Protein 5FTG (pdb70)

Organism: Homo sapiens (NCBI:txid9606)

Radius of gyration: 21.97 Å; Cα contacts (8 Å, |Δi|>4): 538; chains: 1; bounding box: 40×54×63 Å

Foldseek 3Di:
DADDDPVVLVVVLVQQLPQWDFQSVVDDSVQKDKHWPADDLAFTKMKIAGHPPDDGGPPTDRIKMKTFGVVLVVQLVQVQCVCQVVVQAWHWRADDDGTGITHDFAFDFDFLVVCLDLLNLLQLLLSQLVQQPDDDPADQDACPLLVLLVVLVVVLVPDDDDDDVLVVLSVVVCVVVLVVVSVVLVVVLVVQDFDWTWAQLAPARRQKTQGPPCVPPRHDRIHGHDSSPIDGHGPLLRLLLHLLNSFKGQCPDDPLSMGGDLVRRDDLVSVLSSVVSNVCSNVVCLVVDDPVVVVVVSVSSVLSNLSSNLSSLSSQLSVLSVCVRVPPDRHNSSVSSVSSVVSSVVSCVVSVD

CATH classification: 3.30.200.20 (+1 more: 3.90.1200.10)

InterPro domains:
  IPR011009 Protein kinase-like domain superfamily [SSF56112] (82-455)

Sequence (353 aa):
DEQPEPRTRRRAYLWCKEFLPGAWRGLREDEFHISVIRGGLSNMLFQCSSLPDTTATLGDEPRKVLLRLYGEAMVLESVMFAILAERSLGPKLYGIFPQGRLEQFIPSRRLDTEELSLPDISAEIAEKMATFHGMKMPFNKEPKWLFGTMEKYLKEVLRIKFTEESRIKKLHKLLSYNLPLELENLRSLLESSTPSPVVFCHNDCCQEGNILLLEGRENSEKQKLMLIDFEYSSSYNYRGFDIGNHFCEWMYDYSYEKYPFFRANIRKYPTKKQQLHFISSSYLPAFQNDFENLSTEEKSIIKEEMLLEVNRFALASHFLWGLWSSIVQAKISSIEFGYMDYAQARFDAYFHQKRKLGV

Structure (mmCIF, N/CA/C/O backbone):
data_5FTG
#
_entry.id   5FTG
#
_cell.length_a   60.650
_cell.length_b   60.650
_cell.length_c   220.404
_cell.angle_alpha   90.00
_cell.angle_beta   90.00
_cell.angle_gamma   90.00
#
_symmetry.space_group_name_H-M   'P 43 21 2'
#
loop_
_entity.id
_entity.type
_entity.pdbx_description
1 polymer 'CHOLINE KINASE ALPHA'
2 non-polymer 1-[[4-[2-[4-[[4-(dimethylamino)pyridin-1-yl]methyl]phenoxy]ethoxy]phenyl]methyl]-N,N-dimethyl-pyridin-4-amine
3 non-polymer 1,2-ETHANEDIOL
4 water water
#
loop_
_atom_site.group_PDB
_atom_site.id
_atom_site.type_symbol
_atom_site.label_atom_id
_atom_site.label_alt_id
_atom_site.label_comp_id
_atom_site.label_asym_id
_atom_site.label_entity_id
_atom_site.label_seq_id
_atom_site.pdbx_PDB_ins_code
_atom_site.Cartn_x
_atom_site.Cartn_y
_atom_site.Cartn_z
_atom_site.occupancy
_atom_site.B_iso_or_equiv
_atom_site.auth_seq_id
_atom_site.auth_comp_id
_atom_site.auth_asym_id
_atom_site.auth_atom_id
_atom_site.pdbx_PDB_model_num
ATOM 1 N N . ASP A 1 1 ? -11.875 10.060 -19.890 1.00 48.89 80 ASP A N 1
ATOM 2 C CA . ASP A 1 1 ? -13.046 10.786 -19.311 1.00 47.74 80 ASP A CA 1
ATOM 3 C C . ASP A 1 1 ? -14.317 9.936 -19.407 1.00 39.81 80 ASP A C 1
ATOM 4 O O . ASP A 1 1 ? -14.850 9.781 -20.511 1.00 43.34 80 ASP A O 1
ATOM 9 N N . GLU A 1 2 ? -14.811 9.428 -18.278 1.00 29.21 81 GLU A N 1
ATOM 10 C CA . GLU A 1 2 ? -16.012 8.602 -18.259 1.00 26.20 81 GLU A CA 1
ATOM 11 C C . GLU A 1 2 ? -17.207 9.474 -18.684 1.00 24.47 81 GLU A C 1
ATOM 12 O O . GLU A 1 2 ? -17.387 10.561 -18.143 1.00 22.25 81 GLU A O 1
ATOM 18 N N . GLN A 1 3 ? -17.968 9.010 -19.660 1.00 23.43 82 GLN A N 1
ATOM 19 C CA . GLN A 1 3 ? -19.126 9.748 -20.189 1.00 23.07 82 GLN A 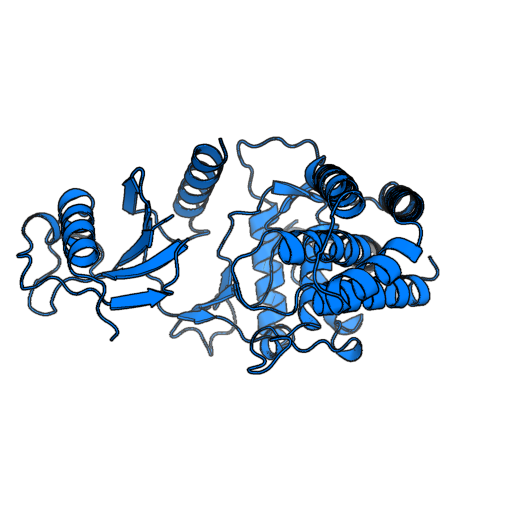CA 1
ATOM 20 C C . GLN A 1 3 ? -20.344 9.340 -19.383 1.00 22.48 82 GLN A C 1
ATOM 21 O O . GLN A 1 3 ? -20.469 8.181 -18.975 1.00 23.32 82 GLN A O 1
ATOM 27 N N . PRO A 1 4 ? -21.248 10.283 -19.093 1.00 20.44 83 PRO A N 1
ATOM 28 C CA . PRO A 1 4 ? -22.459 9.994 -18.393 1.00 19.64 83 PRO A CA 1
ATOM 29 C C . PRO A 1 4 ? -23.434 9.236 -19.330 1.00 17.89 83 PRO A C 1
ATOM 30 O O . PRO A 1 4 ? -23.220 9.142 -20.545 1.00 19.20 83 PRO A O 1
ATOM 34 N N . GLU A 1 5 ? -24.505 8.757 -18.745 1.00 18.19 84 GLU A N 1
ATOM 35 C CA . GLU A 1 5 ? -25.586 8.170 -19.530 1.00 18.14 84 GLU A CA 1
ATOM 36 C C . GLU A 1 5 ? -26.186 9.224 -20.452 1.00 17.22 84 GLU A C 1
ATOM 37 O O . GLU A 1 5 ? -26.197 10.403 -20.076 1.00 15.78 84 GLU A O 1
ATOM 43 N N . PRO A 1 6 ? -26.698 8.879 -21.595 1.00 16.82 85 PRO A N 1
ATOM 44 C CA . PRO A 1 6 ? -27.333 9.829 -22.482 1.00 17.14 85 PRO A CA 1
ATOM 45 C C . PRO A 1 6 ? -28.361 10.713 -21.863 1.00 15.71 85 PRO A C 1
ATOM 46 O O . PRO A 1 6 ? -28.334 11.948 -22.113 1.00 16.08 85 PRO A O 1
ATOM 50 N N . ARG A 1 7 ? -29.234 10.226 -20.993 1.00 16.43 86 ARG A N 1
ATOM 51 C CA . ARG A 1 7 ? -30.219 11.064 -20.328 1.00 18.32 86 ARG A CA 1
ATOM 52 C C . ARG A 1 7 ? -29.567 12.129 -19.499 1.00 17.02 86 ARG A C 1
ATOM 53 O O . ARG A 1 7 ? -30.049 13.263 -19.451 1.00 17.80 86 ARG A O 1
ATOM 61 N N . THR A 1 8 ? -28.497 11.766 -18.805 1.00 15.88 87 THR A N 1
ATOM 62 C CA . THR A 1 8 ? -27.796 12.677 -17.959 1.00 15.99 87 THR A CA 1
ATOM 63 C C . THR A 1 8 ? -27.054 13.737 -18.775 1.00 14.46 87 THR A C 1
ATOM 64 O O . THR A 1 8 ? -27.101 14.944 -18.445 1.00 14.81 87 THR A O 1
ATOM 68 N N . ARG A 1 9 ? -26.412 13.331 -19.877 1.00 13.69 88 ARG A N 1
ATOM 69 C CA . ARG A 1 9 ? -25.800 14.297 -20.781 1.00 12.54 88 ARG A CA 1
ATOM 70 C C . ARG A 1 9 ? -26.837 15.328 -21.233 1.00 13.36 88 ARG A C 1
ATOM 71 O O . ARG A 1 9 ? -26.572 16.530 -21.221 1.00 13.42 88 ARG A O 1
ATOM 79 N N . ARG A 1 10 ? -27.994 14.887 -21.642 1.00 13.63 89 ARG A N 1
ATOM 80 C CA . ARG A 1 10 ? -28.991 15.786 -22.144 1.00 13.98 89 ARG A CA 1
ATOM 81 C C . ARG A 1 10 ? -29.512 16.756 -21.058 1.00 13.31 89 ARG A C 1
ATOM 82 O O . ARG A 1 10 ? -29.617 17.976 -21.326 1.00 13.23 89 ARG A O 1
ATOM 90 N N . ARG A 1 11 ? -29.793 16.241 -19.884 1.00 13.63 90 ARG A N 1
ATOM 91 C CA . ARG A 1 11 ? -30.222 17.134 -18.835 1.00 15.12 90 ARG A CA 1
ATOM 92 C C . ARG A 1 11 ? -29.157 18.121 -18.438 1.00 14.13 90 ARG A C 1
ATOM 93 O O . ARG A 1 11 ? -29.435 19.307 -18.186 1.00 14.57 90 ARG A O 1
ATOM 101 N N . ALA A 1 12 ? -27.898 17.666 -18.347 1.00 12.99 91 ALA A N 1
ATOM 102 C CA . ALA A 1 12 ? -26.808 18.551 -18.008 1.00 12.31 91 ALA A CA 1
ATOM 103 C C . ALA A 1 12 ? -26.641 19.650 -19.015 1.00 12.55 91 ALA A C 1
ATOM 104 O O . ALA A 1 12 ? -26.382 20.830 -18.688 1.00 12.92 91 ALA A O 1
ATOM 106 N N . TYR A 1 13 ? -26.726 19.323 -20.289 1.00 12.25 92 TYR A N 1
ATOM 107 C CA . TYR A 1 13 ? -26.661 20.302 -21.358 1.00 12.17 92 TYR A CA 1
ATOM 108 C C . TYR A 1 13 ? -27.716 21.368 -21.136 1.00 12.77 92 TYR A C 1
ATOM 109 O O . TYR A 1 13 ? -27.399 22.558 -21.205 1.00 12.85 92 TYR A O 1
ATOM 118 N N . LEU A 1 14 ? -28.946 20.920 -20.882 1.00 14.10 93 LEU A N 1
ATOM 119 C CA . LEU A 1 14 ? -30.068 21.883 -20.705 1.00 14.37 93 LEU A CA 1
ATOM 120 C C . LEU A 1 14 ? -29.870 22.772 -19.485 1.00 13.85 93 LEU A C 1
ATOM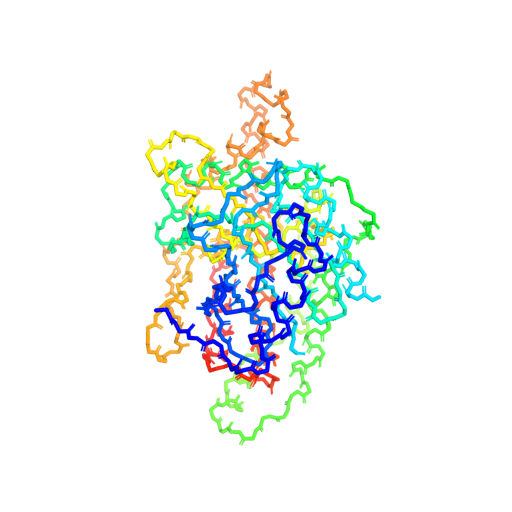 121 O O . LEU A 1 14 ? -30.070 23.981 -19.559 1.00 13.88 93 LEU A O 1
ATOM 126 N N . TRP A 1 15 ? -29.380 22.218 -18.400 1.00 12.77 94 TRP A N 1
ATOM 127 C CA . TRP A 1 15 ? -29.153 23.005 -17.197 1.00 13.11 94 TRP A CA 1
ATOM 128 C C . TRP A 1 15 ? -28.071 24.012 -17.434 1.00 14.27 94 TRP A C 1
ATOM 129 O O . TRP A 1 15 ? -28.190 25.182 -17.067 1.00 13.71 94 TRP A O 1
ATOM 140 N N . CYS A 1 16 ? -26.992 23.611 -18.092 1.00 11.97 95 CYS A N 1
ATOM 141 C CA . CYS A 1 16 ? -25.947 24.561 -18.423 1.00 11.73 95 CYS A CA 1
ATOM 142 C C . CYS A 1 16 ? -26.376 25.660 -19.337 1.00 13.16 95 CYS A C 1
ATOM 143 O O . CYS A 1 16 ? -26.074 26.841 -19.172 1.00 12.93 95 CYS A O 1
ATOM 146 N N . LYS A 1 17 ? -27.102 25.289 -20.391 1.00 13.25 96 LYS A N 1
ATOM 147 C CA . LYS A 1 17 ? -27.537 26.219 -21.429 1.00 14.00 96 LYS A CA 1
ATOM 148 C C . LYS A 1 17 ? -28.505 27.252 -20.831 1.00 13.67 96 LYS A C 1
ATOM 149 O O . LYS A 1 17 ? -28.419 28.401 -21.245 1.00 17.04 96 LYS A O 1
ATOM 155 N N . GLU A 1 18 ? -29.283 26.863 -19.884 1.00 13.64 97 GLU A N 1
ATOM 156 C CA . GLU A 1 18 ? -30.328 27.770 -19.355 1.00 16.33 97 GLU A CA 1
ATOM 157 C C . GLU A 1 18 ? -29.854 28.514 -18.155 1.00 14.58 97 GLU A C 1
ATOM 158 O O . GLU A 1 18 ? -30.266 29.638 -17.980 1.00 14.81 97 GLU A O 1
ATOM 164 N N . PHE A 1 19 ? -28.958 27.976 -17.317 1.00 12.47 98 PHE A N 1
ATOM 165 C CA . PHE A 1 19 ? -28.551 28.671 -16.081 1.00 11.49 98 PHE A CA 1
ATOM 166 C C . PHE A 1 19 ? -27.250 29.443 -16.213 1.00 12.44 98 PHE A C 1
ATOM 167 O O . PHE A 1 19 ? -26.946 30.288 -15.358 1.00 13.50 98 PHE A O 1
ATOM 175 N N . LEU A 1 20 ? -26.454 29.204 -17.239 1.00 11.97 99 LEU A N 1
ATOM 176 C CA . LEU A 1 20 ? -25.166 29.918 -17.445 1.00 12.71 99 LEU A CA 1
ATOM 177 C C . LEU A 1 20 ? -25.318 30.945 -18.527 1.00 13.46 99 LEU A C 1
ATOM 178 O O . LEU A 1 20 ? -25.915 30.679 -19.570 1.00 14.25 99 LEU A O 1
ATOM 183 N N . PRO A 1 21 ? -24.737 32.136 -18.335 1.00 14.83 100 PRO A N 1
ATOM 184 C CA . PRO A 1 21 ? -24.838 33.195 -19.322 1.00 17.56 100 PRO A CA 1
ATOM 185 C C . PRO A 1 21 ? -23.810 33.113 -20.427 1.00 17.54 100 PRO A C 1
ATOM 186 O O . PRO A 1 21 ? -22.986 32.188 -20.481 1.00 18.12 100 PRO A O 1
ATOM 190 N N . GLY A 1 22 ? -23.917 34.044 -21.368 1.00 18.87 101 GLY A N 1
ATOM 191 C CA . GLY A 1 22 ? -22.829 34.223 -22.292 1.00 18.55 101 GLY A CA 1
ATOM 192 C C . GLY A 1 22 ? -22.909 33.149 -23.370 1.00 17.58 101 GLY A C 1
ATOM 193 O O . GLY A 1 22 ? -23.942 32.808 -23.908 1.00 18.36 101 GLY A O 1
ATOM 194 N N . ALA A 1 23 ? -21.749 32.538 -23.664 1.00 17.03 102 ALA A N 1
ATOM 195 C CA . ALA A 1 23 ? -21.688 31.551 -24.719 1.00 16.55 102 ALA A CA 1
ATOM 196 C C . ALA A 1 23 ? -22.524 30.320 -24.489 1.00 16.12 102 ALA A C 1
ATOM 197 O O . ALA A 1 23 ? -22.836 29.618 -25.433 1.00 16.86 102 ALA A O 1
ATOM 199 N N . TRP A 1 24 ? -22.799 30.010 -23.229 1.00 14.32 103 TRP A N 1
ATOM 200 C CA . TRP A 1 24 ? -23.563 28.820 -22.919 1.00 14.20 103 TRP A CA 1
ATOM 201 C C . TRP A 1 24 ? -24.979 28.863 -23.461 1.00 15.59 103 TRP A C 1
ATOM 202 O O . TRP A 1 24 ? -25.515 27.851 -23.858 1.00 15.71 103 TRP A O 1
ATOM 213 N N . ARG A 1 25 ? -25.498 30.086 -23.553 1.00 16.40 104 ARG A N 1
ATOM 214 C CA . ARG A 1 25 ? -26.898 30.246 -23.917 1.00 18.28 104 ARG A CA 1
ATOM 215 C C . ARG A 1 25 ? -27.137 29.816 -25.358 1.00 18.86 104 ARG A C 1
ATOM 216 O O . ARG A 1 25 ? -28.253 29.292 -25.618 1.00 23.01 104 ARG A O 1
ATOM 224 N N . GLY A 1 26 ? -26.135 29.875 -26.225 1.00 18.07 105 GLY A N 1
ATOM 225 C CA . GLY A 1 26 ? -26.181 29.446 -27.602 1.00 19.55 105 GLY A CA 1
ATOM 226 C C . GLY A 1 26 ? -25.430 28.186 -27.972 1.00 20.91 105 GLY A C 1
ATOM 227 O O . GLY A 1 26 ? -25.239 27.847 -29.117 1.00 21.46 105 GLY A O 1
ATOM 228 N N . LEU A 1 27 ? -24.946 27.470 -26.969 1.00 17.14 106 LEU A N 1
ATOM 229 C CA . LEU A 1 27 ? -24.122 26.330 -27.218 1.00 16.61 106 LEU A CA 1
ATOM 230 C C . LEU A 1 27 ? -24.903 25.150 -27.917 1.00 15.84 106 LEU A C 1
ATOM 231 O O . LEU A 1 27 ? -26.036 24.839 -27.449 1.00 16.16 106 LEU A O 1
ATOM 236 N N . ARG A 1 28 ? -24.282 24.564 -28.934 1.00 15.81 107 ARG A N 1
ATOM 237 C CA . ARG A 1 28 ? -24.792 23.339 -29.578 1.00 16.98 107 ARG A CA 1
ATOM 238 C C . ARG A 1 28 ? -24.585 22.147 -28.684 1.00 17.80 107 ARG A C 1
ATOM 239 O O . ARG A 1 28 ? -23.506 21.944 -28.124 1.00 16.96 107 ARG A O 1
ATOM 247 N N . GLU A 1 29 ? -25.587 21.299 -28.569 1.00 15.60 108 GLU A N 1
ATOM 248 C CA . GLU A 1 29 ? -25.405 20.052 -27.860 1.00 15.87 108 GLU A CA 1
ATOM 249 C C . GLU A 1 29 ? -24.232 19.202 -28.322 1.00 14.82 108 GLU A C 1
ATOM 250 O O . GLU A 1 29 ? -23.569 18.562 -27.475 1.00 14.59 108 GLU A O 1
ATOM 256 N N . ASP A 1 30 ? -23.969 19.165 -29.627 1.00 15.77 109 ASP A N 1
ATOM 257 C CA . ASP A 1 30 ? -22.870 18.335 -30.087 1.00 15.63 109 ASP A CA 1
ATOM 258 C C . ASP A 1 30 ? -21.495 18.891 -29.787 1.00 16.91 109 ASP A C 1
ATOM 259 O O . ASP A 1 30 ? -20.542 18.193 -30.068 1.00 20.46 109 ASP A O 1
ATOM 264 N N . GLU A 1 31 ? -21.423 20.074 -29.158 1.00 15.02 110 GLU A N 1
ATOM 265 C CA . GLU A 1 31 ? -20.139 20.649 -28.772 1.00 15.96 110 GLU A CA 1
ATOM 266 C C . GLU A 1 31 ? -20.076 20.731 -27.242 1.00 15.24 110 GLU A C 1
ATOM 267 O O . GLU A 1 31 ? -19.159 21.363 -26.689 1.00 17.12 110 GLU A O 1
ATOM 273 N N . PHE A 1 32 ? -21.078 20.215 -26.534 1.00 13.56 111 PHE A N 1
ATOM 274 C CA . PHE A 1 32 ? -21.044 20.213 -25.063 1.00 12.39 111 PHE A CA 1
ATOM 275 C C . PHE A 1 32 ? -20.176 19.102 -24.542 1.00 13.86 111 PHE A C 1
ATOM 276 O O . PHE A 1 32 ? -20.229 17.952 -25.012 1.00 14.33 111 PHE A O 1
ATOM 284 N N . HIS A 1 33 ? -19.312 19.419 -23.581 1.00 13.28 112 HIS A N 1
ATOM 285 C CA . HIS A 1 33 ? -18.410 18.442 -22.979 1.00 13.08 112 HIS A CA 1
ATOM 286 C C . HIS A 1 33 ? -18.794 18.136 -21.577 1.00 13.14 112 HIS A C 1
ATOM 287 O O . HIS A 1 33 ? -18.977 19.089 -20.770 1.00 14.33 112 HIS A O 1
ATOM 294 N N . ILE A 1 34 ? -18.885 16.896 -21.203 1.00 13.05 113 ILE A N 1
ATOM 295 C CA . ILE A 1 34 ? -19.231 16.461 -19.875 1.00 13.02 113 ILE A CA 1
ATOM 296 C C . ILE A 1 34 ? -18.484 15.195 -19.554 1.00 16.28 113 ILE A C 1
ATOM 297 O O . ILE A 1 34 ? -18.381 14.303 -20.425 1.00 17.36 113 ILE A O 1
ATOM 302 N N . SER A 1 35 ? -17.932 15.131 -18.345 1.00 14.99 114 SER A N 1
ATOM 303 C CA . SER A 1 35 ? -17.382 13.861 -17.860 1.00 17.79 114 SER A CA 1
ATOM 304 C C . SER A 1 35 ? -17.744 13.613 -16.431 1.00 16.94 114 SER A C 1
ATOM 305 O O . SER A 1 35 ? -18.041 14.539 -15.673 1.00 16.67 114 SER A O 1
ATOM 308 N N . VAL A 1 36 ? -17.781 12.343 -16.062 1.00 17.62 115 VAL A N 1
ATOM 309 C CA . VAL A 1 36 ? -18.139 11.979 -14.708 1.00 18.53 115 VAL A CA 1
ATOM 310 C C . VAL A 1 36 ? -16.951 12.137 -13.767 1.00 20.51 115 VAL A C 1
ATOM 311 O O . VAL A 1 36 ? -15.877 11.638 -14.026 1.00 22.98 115 VAL A O 1
ATOM 315 N N . ILE A 1 37 ? -17.169 12.837 -12.667 1.00 19.79 116 ILE A N 1
ATOM 316 C CA . ILE A 1 37 ? -16.188 12.962 -11.587 1.00 21.64 116 ILE A CA 1
ATOM 317 C C . ILE A 1 37 ? -16.484 11.900 -10.532 1.00 23.67 116 ILE A C 1
ATOM 318 O O . ILE A 1 37 ? -15.507 11.261 -10.051 1.00 25.99 116 ILE A O 1
ATOM 323 N N . ARG A 1 38 ? -17.739 11.711 -10.150 1.00 21.54 117 ARG A N 1
ATOM 324 C CA . ARG A 1 38 ? -18.128 10.719 -9.145 1.00 24.04 117 ARG A CA 1
ATOM 325 C C . ARG A 1 38 ? -19.482 10.180 -9.475 1.00 25.19 117 ARG A C 1
ATOM 326 O O . ARG A 1 38 ? -20.468 10.929 -9.633 1.00 22.39 117 ARG A O 1
ATOM 334 N N . GLY A 1 39 ? -19.573 8.858 -9.615 1.00 25.55 118 GLY A N 1
ATOM 335 C CA . GLY A 1 39 ? -20.832 8.222 -9.934 1.00 26.74 118 GLY A CA 1
ATOM 336 C C . GLY A 1 39 ? -21.586 7.793 -8.683 1.00 32.75 118 GLY A C 1
ATOM 337 O O . GLY A 1 39 ? -21.329 8.299 -7.616 1.00 32.08 118 GLY A O 1
ATOM 338 N N . GLY A 1 40 ? -22.511 6.849 -8.821 1.00 34.35 119 GLY A N 1
ATOM 339 C CA . GLY A 1 40 ? -23.303 6.449 -7.660 1.00 30.84 119 GLY A CA 1
ATOM 340 C C . GLY A 1 40 ? -24.753 6.719 -7.913 1.00 32.27 119 GLY A C 1
ATOM 341 O O . GLY A 1 40 ? -25.127 7.107 -9.003 1.00 30.95 119 GLY A O 1
ATOM 342 N N . LEU A 1 41 ? -25.591 6.505 -6.896 1.00 29.09 120 LEU A N 1
ATOM 343 C CA . LEU A 1 41 ? -27.001 6.766 -7.008 1.00 30.50 120 LEU A CA 1
ATOM 344 C C . LEU A 1 41 ? -27.397 8.100 -6.341 1.00 25.30 120 LEU A C 1
ATOM 345 O O . LEU A 1 41 ? -28.497 8.561 -6.549 1.00 26.99 120 LEU A O 1
ATOM 350 N N . SER A 1 42 ? -26.497 8.655 -5.524 1.00 23.56 121 SER A N 1
ATOM 351 C CA . SER A 1 42 ? -26.735 9.916 -4.852 1.00 25.63 121 SER A CA 1
ATOM 352 C C . SER A 1 42 ? -25.520 10.777 -4.952 1.00 23.39 121 SER A C 1
ATOM 353 O O . SER A 1 42 ? -24.383 10.320 -4.976 1.00 23.66 121 SER A O 1
ATOM 356 N N . ASN A 1 43 ? -25.746 12.087 -5.035 1.00 25.16 122 ASN A N 1
ATOM 357 C CA . ASN A 1 43 ? -24.675 13.058 -5.050 1.00 24.01 122 ASN A CA 1
ATOM 358 C C . ASN A 1 43 ? -23.586 12.806 -6.092 1.00 22.86 122 ASN A C 1
ATOM 359 O O . ASN A 1 43 ? -22.385 12.925 -5.882 1.00 23.50 122 ASN A O 1
ATOM 364 N N . MET A 1 44 ? -24.069 12.575 -7.308 1.00 20.62 123 MET A N 1
ATOM 365 C CA . MET A 1 44 ? -23.204 12.354 -8.422 1.00 20.25 123 MET A CA 1
ATOM 366 C C . MET A 1 44 ? -22.586 13.691 -8.896 1.00 18.67 123 MET A C 1
ATOM 367 O O . MET A 1 44 ? -23.223 14.735 -8.755 1.00 17.96 123 MET A O 1
ATOM 372 N N . LEU A 1 45 ? -21.355 13.649 -9.351 1.00 17.24 124 LEU A N 1
ATOM 373 C CA . LEU A 1 45 ? -20.628 14.865 -9.737 1.00 18.22 124 LEU A CA 1
ATOM 374 C C . LEU A 1 45 ? -20.089 14.775 -11.129 1.00 18.64 124 LEU A C 1
ATOM 375 O O . LEU A 1 45 ? -19.621 13.705 -11.533 1.00 17.59 124 LEU A O 1
ATOM 380 N N . PHE A 1 46 ? -20.206 15.877 -11.903 1.00 15.32 125 PHE A N 1
ATOM 381 C CA . PHE A 1 46 ? -19.791 15.898 -13.288 1.00 15.36 125 PHE A CA 1
ATOM 382 C C . PHE A 1 46 ? -19.089 17.195 -13.564 1.00 14.52 125 PHE A C 1
ATOM 383 O O . PHE A 1 46 ? -19.394 18.219 -12.924 1.00 16.49 125 PHE A O 1
ATOM 391 N N . GLN A 1 47 ? -18.139 17.205 -14.462 1.00 13.84 126 GLN A N 1
ATOM 392 C CA . GLN A 1 47 ? -17.586 18.417 -14.989 1.00 13.80 126 GLN A CA 1
ATOM 393 C C . GLN A 1 47 ? -18.168 18.674 -16.332 1.00 13.98 126 GLN A C 1
ATOM 394 O O . GLN A 1 47 ? -18.249 17.792 -17.190 1.00 15.07 126 GLN A O 1
ATOM 400 N N . CYS A 1 48 ? -18.565 19.921 -16.526 1.00 12.52 127 CYS A N 1
ATOM 401 C CA . CYS A 1 48 ? -19.213 20.341 -17.776 1.00 12.76 127 CYS A CA 1
ATOM 402 C C . CYS A 1 48 ? -18.488 21.527 -18.339 1.00 12.87 127 CYS A C 1
ATOM 403 O O . CYS A 1 48 ? -18.090 22.453 -17.594 1.00 13.60 127 CYS A O 1
ATOM 406 N N A SER A 1 49 ? -18.215 21.550 -19.640 0.50 12.32 128 SER A N 1
ATOM 407 N N B SER A 1 49 ? -18.275 21.560 -19.650 0.50 12.24 128 SER A N 1
ATOM 408 C CA A SER A 1 49 ? -17.487 22.645 -20.217 0.50 13.47 128 SER A CA 1
ATOM 409 C CA B SER A 1 49 ? -17.402 22.519 -20.260 0.50 13.28 128 SER A CA 1
ATOM 410 C C A SER A 1 49 ? -17.850 22.978 -21.641 0.50 13.20 128 SER A C 1
ATOM 411 C C B SER A 1 49 ? -17.832 22.963 -21.663 0.50 13.15 128 SER A C 1
ATOM 412 O O A SER A 1 49 ? -18.326 22.164 -22.398 0.50 13.53 128 SER A O 1
ATOM 413 O O B SER A 1 49 ? -18.373 22.207 -22.434 0.50 13.54 128 SER A O 1
ATOM 418 N N . LEU A 1 50 ? -17.562 24.227 -21.969 1.00 12.70 129 LEU A N 1
ATOM 419 C CA . LEU A 1 50 ? -17.543 24.704 -23.343 1.00 12.60 129 LEU A CA 1
ATOM 420 C C . LEU A 1 50 ? -16.470 23.999 -24.142 1.00 13.04 129 LEU A C 1
ATOM 421 O O . LEU A 1 50 ? -15.456 23.621 -23.592 1.00 14.99 129 LEU A O 1
ATOM 426 N N . PRO A 1 51 ? -16.693 23.896 -25.439 1.00 14.03 130 PRO A N 1
ATOM 427 C CA . PRO A 1 51 ? -15.619 23.420 -26.291 1.00 14.70 130 PRO A CA 1
ATOM 428 C C . PRO A 1 51 ? -14.529 24.502 -26.359 1.00 14.29 130 PRO A C 1
ATOM 429 O O . PRO A 1 51 ? -14.821 25.699 -26.279 1.00 14.25 130 PRO A O 1
ATOM 433 N N . ASP A 1 52 ? -13.309 24.039 -26.661 1.00 14.31 131 ASP A N 1
ATOM 434 C CA . ASP A 1 52 ? -12.227 25.013 -26.775 1.00 14.96 131 ASP A CA 1
ATOM 435 C C . ASP A 1 52 ? -12.408 25.968 -27.940 1.00 15.48 131 ASP A C 1
ATOM 436 O O . ASP A 1 52 ? -11.804 27.063 -27.948 1.00 16.94 131 ASP A O 1
ATOM 441 N N . THR A 1 53 ? -13.204 25.609 -28.928 1.00 15.44 132 THR A N 1
ATOM 442 C CA . THR A 1 53 ? -13.476 26.429 -30.082 1.00 17.20 132 THR A CA 1
ATOM 443 C C . THR A 1 53 ? -14.571 27.518 -29.899 1.00 16.40 132 THR A C 1
ATOM 444 O O . THR A 1 53 ? -14.850 28.285 -30.792 1.00 17.92 132 THR A O 1
ATOM 448 N N . THR A 1 54 ? -15.188 27.558 -28.690 1.00 15.56 133 THR A N 1
ATOM 449 C CA . THR A 1 54 ? -16.114 28.606 -28.345 1.00 16.87 133 THR A CA 1
ATOM 450 C C . THR A 1 54 ? -15.498 29.636 -27.411 1.00 16.64 133 THR A C 1
ATOM 451 O O . THR A 1 54 ? -14.993 29.272 -26.319 1.00 17.81 133 THR A O 1
ATOM 455 N N . ALA A 1 55 ? -15.553 30.911 -27.802 1.00 18.46 134 ALA A N 1
ATOM 456 C CA . ALA A 1 55 ? -15.020 31.960 -26.985 1.00 17.94 134 ALA A CA 1
ATOM 457 C C . ALA A 1 55 ? -15.997 32.374 -25.852 1.00 18.62 134 ALA A C 1
ATOM 458 O O . ALA A 1 55 ? -17.209 32.430 -26.124 1.00 21.28 134 ALA A O 1
ATOM 460 N N . THR A 1 56 ? -15.461 32.704 -24.693 1.00 21.76 135 THR A N 1
ATOM 461 C CA . THR A 1 56 ? -16.140 33.371 -23.579 1.00 22.99 135 THR A CA 1
ATOM 462 C C . THR A 1 56 ? -16.665 34.737 -24.136 1.00 22.71 135 THR A C 1
ATOM 463 O O . THR A 1 56 ? -15.916 35.437 -24.857 1.00 27.56 135 THR A O 1
ATOM 467 N N . LEU A 1 57 ? -17.900 35.143 -23.867 1.00 23.62 136 LEU A N 1
ATOM 468 C CA . LEU A 1 57 ? -18.366 36.454 -24.268 1.00 26.03 136 LEU A CA 1
ATOM 469 C C . LEU A 1 57 ? -18.177 37.485 -23.207 1.00 26.64 136 LEU A C 1
ATOM 470 O O . LEU A 1 57 ? -17.966 38.667 -23.533 1.00 29.32 136 LEU A O 1
ATOM 475 N N . GLY A 1 58 ? -18.279 37.111 -21.951 1.00 24.19 137 GLY A N 1
ATOM 476 C CA . GLY A 1 58 ? -18.146 38.016 -20.811 1.00 24.80 137 GLY A CA 1
ATOM 477 C C . GLY A 1 58 ? -17.374 37.322 -19.705 1.00 23.54 137 GLY A C 1
ATOM 478 O O . GLY A 1 58 ? -16.289 36.861 -19.929 1.00 31.12 137 GLY A O 1
ATOM 479 N N . ASP A 1 59 ? -17.960 37.241 -18.509 1.00 22.82 138 ASP A N 1
ATOM 480 C CA . ASP A 1 59 ? -17.329 36.647 -17.392 1.00 24.48 138 ASP A CA 1
ATOM 481 C C . ASP A 1 59 ? -17.865 35.262 -17.035 1.00 21.78 138 ASP A C 1
ATOM 482 O O . ASP A 1 59 ? -17.560 34.792 -15.935 1.00 21.60 138 ASP A O 1
ATOM 487 N N . GLU A 1 60 ? -18.636 34.662 -17.948 1.00 18.70 139 GLU A N 1
ATOM 488 C CA . GLU A 1 60 ? -19.204 33.322 -17.705 1.00 16.80 139 GLU A CA 1
ATOM 489 C C . GLU A 1 60 ? -18.061 32.301 -17.535 1.00 16.52 139 GLU A C 1
ATOM 490 O O . GLU A 1 60 ? -17.019 32.371 -18.171 1.00 17.65 139 GLU A O 1
ATOM 496 N N . PRO A 1 61 ? -18.258 31.279 -16.693 1.00 15.76 140 PRO A N 1
ATOM 497 C CA . PRO A 1 61 ? -17.251 30.243 -16.503 1.00 16.69 140 PRO A CA 1
ATOM 498 C C . PRO A 1 61 ? -17.135 29.395 -17.760 1.00 17.56 140 PRO A C 1
ATOM 499 O O . PRO A 1 61 ? -18.178 29.126 -18.383 1.00 16.96 140 PRO A O 1
ATOM 503 N N . ARG A 1 62 ? -15.966 28.905 -18.083 1.00 15.31 141 ARG A N 1
ATOM 504 C CA . ARG A 1 62 ? -15.813 27.962 -19.189 1.00 15.14 141 ARG A CA 1
ATOM 505 C C . ARG A 1 62 ? -16.119 26.523 -18.748 1.00 14.89 141 ARG A C 1
ATOM 506 O O . ARG A 1 62 ? -16.448 25.703 -19.572 1.00 14.53 141 ARG A O 1
ATOM 514 N N . LYS A 1 63 ? -15.960 26.214 -17.485 1.00 14.47 142 LYS A N 1
ATOM 515 C CA . LYS A 1 63 ? -16.178 24.925 -16.944 1.00 15.02 142 LYS A CA 1
ATOM 516 C C . LYS A 1 63 ? -16.888 25.059 -15.652 1.00 14.47 142 LYS A C 1
ATOM 517 O O . LYS A 1 6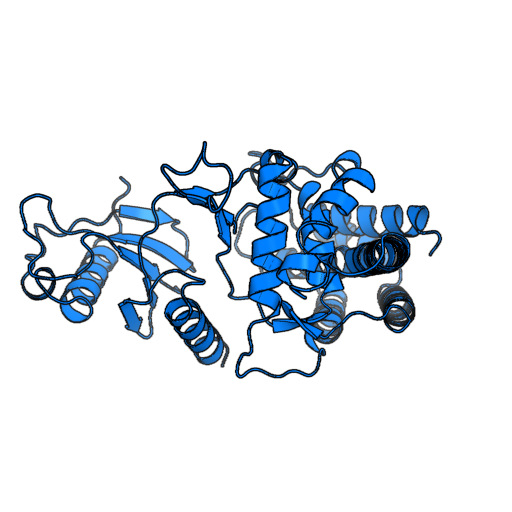3 ? -16.586 26.008 -14.901 1.00 15.56 142 LYS A O 1
ATOM 523 N N . VAL A 1 64 ? -17.785 24.146 -15.327 1.00 13.13 143 VAL A N 1
ATOM 524 C CA . VAL A 1 64 ? -18.556 24.133 -14.075 1.00 12.61 143 VAL A CA 1
ATOM 525 C C . VAL A 1 64 ? -18.606 22.729 -13.539 1.00 12.51 143 VAL A C 1
ATOM 526 O O . VAL A 1 64 ? -18.384 21.753 -14.287 1.00 13.75 143 VAL A O 1
ATOM 530 N N . LEU A 1 65 ? -18.985 22.581 -12.251 1.00 12.50 144 LEU A N 1
ATOM 531 C CA . LEU A 1 65 ? -19.300 21.329 -11.663 1.00 13.65 144 LEU A CA 1
ATOM 532 C C . LEU A 1 65 ? -20.788 21.165 -11.557 1.00 13.77 144 LEU A C 1
ATOM 533 O O . LEU A 1 65 ? -21.472 22.089 -11.005 1.00 14.64 144 LEU A O 1
ATOM 538 N N . LEU A 1 66 ? -21.325 20.049 -12.011 1.00 13.07 145 LEU A N 1
ATOM 539 C CA . LEU A 1 66 ? -22.729 19.705 -11.833 1.00 13.11 145 LEU A CA 1
ATOM 540 C C . LEU A 1 66 ? -22.845 18.721 -10.658 1.00 13.62 145 LEU A C 1
ATOM 541 O O . LEU A 1 66 ? -22.160 17.671 -10.731 1.00 14.33 145 LEU A O 1
ATOM 546 N N . ARG A 1 67 ? -23.631 18.987 -9.633 1.00 14.20 146 ARG A N 1
ATOM 547 C CA . ARG A 1 67 ? -23.929 18.035 -8.560 1.00 15.19 146 ARG A CA 1
ATOM 548 C C . ARG A 1 67 ? -25.336 17.612 -8.688 1.00 15.93 146 ARG A C 1
ATOM 549 O O . ARG A 1 67 ? -26.244 18.433 -8.743 1.00 16.49 146 ARG A O 1
ATOM 557 N N . LEU A 1 68 ? -25.574 16.286 -8.837 1.00 16.02 147 LEU A N 1
ATOM 558 C CA . LEU A 1 68 ? -26.926 15.809 -8.862 1.00 18.88 147 LEU A CA 1
ATOM 559 C C . LEU A 1 68 ? -27.274 15.109 -7.562 1.00 19.53 147 LEU A C 1
ATOM 560 O O . LEU A 1 68 ? -26.574 14.171 -7.224 1.00 21.15 147 LEU A O 1
ATOM 565 N N . TYR A 1 69 ? -28.403 15.472 -6.959 1.00 18.96 148 TYR A N 1
ATOM 566 C CA . TYR A 1 69 ? -28.733 14.888 -5.626 1.00 20.91 148 TYR A CA 1
ATOM 567 C C . TYR A 1 69 ? -29.049 13.389 -5.762 1.00 23.00 148 TYR A C 1
ATOM 568 O O . TYR A 1 69 ? -28.577 12.608 -4.918 1.00 25.30 148 TYR A O 1
ATOM 577 N N . GLY A 1 70 ? -29.724 12.985 -6.824 1.00 22.74 149 GLY A N 1
ATOM 578 C CA . GLY A 1 70 ? -30.093 11.536 -7.029 1.00 26.99 149 GLY A CA 1
ATOM 579 C C . GLY A 1 70 ? -31.008 11.014 -5.926 1.00 29.89 149 GLY A C 1
ATOM 580 O O . GLY A 1 70 ? -32.108 11.513 -5.741 1.00 32.27 149 GLY A O 1
ATOM 581 N N . GLU A 1 96 ? -36.754 22.001 6.205 1.00 44.60 175 GLU A N 1
ATOM 582 C CA . GLU A 1 96 ? -36.193 21.311 5.052 1.00 36.47 175 GLU A CA 1
ATOM 583 C C . GLU A 1 96 ? -34.665 21.471 4.896 1.00 33.05 175 GLU A C 1
ATOM 584 O O . GLU A 1 96 ? -34.014 22.572 4.853 1.00 27.67 175 GLU A O 1
ATOM 590 N N . ALA A 1 97 ? -34.066 20.314 4.761 1.00 28.10 176 ALA A N 1
ATOM 591 C CA . ALA A 1 97 ? -32.651 20.228 4.705 1.00 27.38 176 ALA A CA 1
ATOM 592 C C . ALA A 1 97 ? -32.232 20.833 3.379 1.00 25.59 176 ALA A C 1
ATOM 593 O O . ALA A 1 97 ? -31.146 21.449 3.362 1.00 23.27 176 ALA A O 1
ATOM 595 N N . MET A 1 98 ? -32.998 20.689 2.301 1.00 27.60 177 MET A N 1
ATOM 596 C CA . MET A 1 98 ? -32.606 21.309 1.018 1.00 25.43 177 MET A CA 1
ATOM 597 C C . MET A 1 98 ? -32.595 22.840 1.076 1.00 21.59 177 MET A C 1
ATOM 598 O O . MET A 1 98 ? -31.694 23.487 0.538 1.00 18.79 177 MET A O 1
ATOM 603 N N . VAL A 1 99 ? -33.549 23.459 1.755 1.00 20.10 178 VAL A N 1
ATOM 604 C CA . VAL A 1 99 ? -33.529 24.898 1.857 1.00 19.01 178 VAL A CA 1
ATOM 605 C C . VAL A 1 99 ? -32.284 25.291 2.646 1.00 17.57 178 VAL A C 1
ATOM 606 O O . VAL A 1 99 ? -31.557 26.239 2.249 1.00 17.81 178 VAL A O 1
ATOM 610 N N . LEU A 1 100 ? -32.074 24.723 3.854 1.00 16.91 179 LEU A N 1
ATOM 611 C CA . LEU A 1 100 ? -30.984 25.127 4.676 1.00 16.65 179 LEU A CA 1
ATOM 612 C C . LEU A 1 100 ? -29.651 24.950 3.949 1.00 15.83 179 LEU A C 1
ATOM 613 O O . LEU A 1 100 ? -28.754 25.818 4.003 1.00 15.33 179 LEU A O 1
ATOM 618 N N . GLU A 1 101 ? -29.405 23.802 3.322 1.00 15.28 180 GLU A N 1
ATOM 619 C CA . GLU A 1 101 ? -28.161 23.546 2.665 1.00 16.41 180 GLU A CA 1
ATOM 620 C C . GLU A 1 101 ? -27.964 24.524 1.496 1.00 14.79 180 GLU A C 1
ATOM 621 O O . GLU A 1 101 ? -26.855 25.007 1.266 1.00 14.15 180 GLU A O 1
ATOM 627 N N . SER A 1 102 ? -28.999 24.819 0.743 1.00 13.71 181 SER A N 1
ATOM 628 C CA . SER A 1 102 ? -28.902 25.718 -0.384 1.00 13.63 181 SER A CA 1
ATOM 629 C C . SER A 1 102 ? -28.616 27.137 0.057 1.00 12.40 181 SER A C 1
ATOM 630 O O . SER A 1 102 ? -27.762 27.829 -0.544 1.00 12.37 181 SER A O 1
ATOM 633 N N . VAL A 1 103 ? -29.308 27.616 1.085 1.00 12.57 182 VAL A N 1
ATOM 634 C CA . VAL A 1 103 ? -29.037 28.905 1.639 1.00 11.75 182 VAL A CA 1
ATOM 635 C C . VAL A 1 103 ? -27.596 29.006 2.177 1.00 11.44 182 VAL A C 1
ATOM 636 O O . VAL A 1 103 ? -26.863 29.973 1.935 1.00 11.66 182 VAL A O 1
ATOM 640 N N . MET A 1 104 ? -27.194 27.986 2.903 1.00 11.32 183 MET A N 1
ATOM 641 C CA . MET A 1 104 ? -25.839 27.955 3.415 0.50 8.63 183 MET A CA 1
ATOM 642 C C . MET A 1 104 ? -24.823 28.044 2.260 1.00 10.75 183 MET A C 1
ATOM 643 O O . MET A 1 104 ? -23.889 28.867 2.299 1.00 11.55 183 MET A O 1
ATOM 648 N N . PHE A 1 105 ? -25.036 27.250 1.223 1.00 10.24 184 PHE A N 1
ATOM 649 C CA . PHE A 1 105 ? -24.078 27.229 0.138 1.00 10.99 184 PHE A CA 1
ATOM 650 C C . PHE A 1 105 ? -23.982 28.609 -0.544 1.00 10.81 184 PHE A C 1
ATOM 651 O O . PHE A 1 105 ? -22.924 29.108 -0.869 1.00 11.97 184 PHE A O 1
ATOM 659 N N . ALA A 1 106 ? -25.164 29.205 -0.773 1.00 10.62 185 ALA A N 1
ATOM 660 C CA . ALA A 1 106 ? -25.214 30.506 -1.429 1.00 10.27 185 ALA A CA 1
ATOM 661 C C . ALA A 1 106 ? -24.528 31.553 -0.596 1.00 10.85 185 ALA A C 1
ATOM 662 O O . ALA A 1 106 ? -23.830 32.394 -1.127 1.00 11.89 185 ALA A O 1
ATOM 664 N N . ILE A 1 107 ? -24.701 31.513 0.735 1.00 10.91 186 ILE A N 1
ATOM 665 C CA . ILE A 1 107 ? -24.074 32.499 1.592 1.00 11.38 186 ILE A CA 1
ATOM 666 C C . ILE A 1 107 ? -22.576 32.343 1.634 1.00 11.20 186 ILE A C 1
ATOM 667 O O . ILE A 1 107 ? -21.826 33.309 1.496 1.00 11.81 186 ILE A O 1
ATOM 672 N N . LEU A 1 108 ? -22.109 31.116 1.755 1.00 11.57 187 LEU A N 1
ATOM 673 C CA . LEU A 1 108 ? -20.661 30.886 1.712 1.00 12.33 187 LEU A CA 1
ATOM 674 C C . LEU A 1 108 ? -20.028 31.319 0.396 1.00 13.05 187 LEU A C 1
ATOM 675 O O . LEU A 1 108 ? -18.913 31.865 0.367 1.00 14.66 187 LEU A O 1
ATOM 680 N N . ALA A 1 109 ? -20.753 31.131 -0.684 1.00 12.67 188 ALA A N 1
ATOM 681 C CA . ALA A 1 109 ? -20.291 31.588 -1.981 1.00 14.14 188 ALA A CA 1
ATOM 682 C C . ALA A 1 109 ? -20.184 33.112 -2.023 1.00 13.38 188 ALA A C 1
ATOM 683 O O . ALA A 1 109 ? -19.141 33.650 -2.499 1.00 14.18 188 ALA A O 1
ATOM 685 N N . GLU A 1 110 ? -21.197 33.798 -1.573 1.00 12.30 189 GLU A N 1
ATOM 686 C CA . GLU A 1 110 ? -21.153 35.247 -1.522 1.00 11.89 189 GLU A CA 1
ATOM 687 C C . GLU A 1 110 ? -19.992 35.793 -0.755 1.00 13.59 189 GLU A C 1
ATOM 688 O O . GLU A 1 110 ? -19.445 36.866 -1.054 1.00 15.38 189 GLU A O 1
ATOM 694 N N . ARG A 1 111 ? -19.639 35.124 0.359 1.00 13.12 190 ARG A N 1
ATOM 695 C CA . ARG A 1 111 ? -18.584 35.519 1.236 1.00 13.32 190 ARG A CA 1
ATOM 696 C C . ARG A 1 111 ? -17.238 35.031 0.800 1.00 14.63 190 ARG A C 1
ATOM 697 O O . ARG A 1 111 ? -16.242 35.269 1.489 1.00 16.76 190 ARG A O 1
ATOM 705 N N . SER A 1 112 ? -17.154 34.394 -0.357 1.00 14.99 191 SER A N 1
ATOM 706 C CA . SER A 1 112 ? -15.846 33.898 -0.881 1.00 17.57 191 SER A CA 1
ATOM 707 C C . SER A 1 112 ? -15.272 32.813 -0.044 1.00 18.77 191 SER A C 1
ATOM 708 O O . SER A 1 112 ? -14.028 32.639 -0.053 1.00 21.47 191 SER A O 1
ATOM 711 N N . LEU A 1 113 ? -16.101 32.098 0.694 1.00 17.62 192 LEU A N 1
ATOM 712 C CA . LEU A 1 113 ? -15.627 30.962 1.475 1.00 18.64 192 LEU A CA 1
ATOM 713 C C . LEU A 1 113 ? -15.937 29.618 0.889 1.00 21.42 192 LEU A C 1
ATOM 714 O O . LEU A 1 113 ? -15.683 28.544 1.449 1.00 26.77 192 LEU A O 1
ATOM 719 N N . GLY A 1 114 ? -16.661 29.585 -0.191 1.00 17.71 193 GLY A N 1
ATOM 720 C CA . GLY A 1 114 ? -16.934 28.337 -0.880 1.00 17.19 193 GLY A CA 1
ATOM 721 C C . GLY A 1 114 ? -16.955 28.621 -2.378 1.00 14.89 193 GLY A C 1
ATOM 722 O O . GLY A 1 114 ? -16.871 29.763 -2.804 1.00 16.04 193 GLY A O 1
ATOM 723 N N . PRO A 1 115 ? -17.145 27.576 -3.174 1.00 14.51 194 PRO A N 1
ATOM 724 C CA . PRO A 1 115 ? -17.318 27.717 -4.613 1.00 13.95 194 PRO A CA 1
ATOM 725 C C . PRO A 1 115 ? -18.520 28.572 -4.898 1.00 13.04 194 PRO A C 1
ATOM 726 O O . PRO A 1 115 ? -19.526 28.501 -4.215 1.00 13.36 194 PRO A O 1
ATOM 730 N N . LYS A 1 116 ? -18.433 29.325 -5.976 1.00 12.81 195 LYS A N 1
ATOM 731 C CA . LYS A 1 116 ? -19.574 30.099 -6.438 1.00 14.14 195 LYS A CA 1
ATOM 732 C C . LYS A 1 116 ? -20.701 29.170 -6.816 1.00 12.98 195 LYS A C 1
ATOM 733 O O . LYS A 1 116 ? -20.524 28.011 -7.193 1.00 13.40 195 LYS A O 1
ATOM 739 N N . LEU A 1 117 ? -21.897 29.697 -6.689 1.00 12.53 196 LEU A N 1
ATOM 740 C CA . LEU A 1 117 ? -23.138 29.040 -7.029 1.00 12.52 196 LEU A CA 1
ATOM 741 C C . LEU A 1 117 ? -23.719 29.618 -8.314 1.00 12.77 196 LEU A C 1
ATOM 742 O O . LEU A 1 117 ? -24.116 30.770 -8.347 1.00 13.59 196 LEU A O 1
ATOM 747 N N . TYR A 1 118 ? -23.725 28.824 -9.360 1.00 11.84 197 TYR A N 1
ATOM 748 C CA . TYR A 1 118 ? -24.173 29.309 -10.679 1.00 12.58 197 TYR A CA 1
ATOM 749 C C . TYR A 1 118 ? -25.591 28.925 -10.978 1.00 13.50 197 TYR A C 1
ATOM 750 O O . TYR A 1 118 ? -26.248 29.614 -11.788 1.00 13.42 197 TYR A O 1
ATOM 759 N N . GLY A 1 119 ? -26.129 27.875 -10.417 1.00 12.61 198 GLY A N 1
ATOM 760 C CA . GLY A 1 119 ? -27.501 27.482 -10.728 1.00 13.35 198 GLY A CA 1
ATOM 761 C C . GLY A 1 119 ? -28.006 26.545 -9.659 1.00 14.69 198 GLY A C 1
ATOM 762 O O . GLY A 1 119 ? -27.242 25.712 -9.144 1.00 13.91 198 GLY A O 1
ATOM 763 N N . ILE A 1 120 ? -29.275 26.675 -9.325 1.00 14.27 199 ILE A N 1
ATOM 764 C CA . ILE A 1 120 ? -29.949 25.789 -8.393 1.00 16.02 199 ILE A CA 1
ATOM 765 C C . ILE A 1 120 ? -31.280 25.362 -8.984 1.00 16.36 199 ILE A C 1
ATOM 766 O O . ILE A 1 120 ? -32.036 26.188 -9.542 1.00 16.82 199 ILE A O 1
ATOM 771 N N . PHE A 1 121 ? -31.587 24.075 -8.817 1.00 15.38 200 PHE A N 1
ATOM 772 C CA . PHE A 1 121 ? -32.789 23.457 -9.438 1.00 18.27 200 PHE A CA 1
ATOM 773 C C . PHE A 1 121 ? -33.122 22.210 -8.599 1.00 18.34 200 PHE A C 1
ATOM 774 O O . PHE A 1 121 ? -32.359 21.777 -7.781 1.00 18.54 200 PHE A O 1
ATOM 782 N N . PRO A 1 122 ? -34.355 21.655 -8.800 1.00 19.30 201 PRO A N 1
ATOM 783 C CA . PRO A 1 122 ? -34.683 20.602 -7.829 1.00 20.04 201 PRO A CA 1
ATOM 784 C C . PRO A 1 122 ? -33.781 19.380 -7.811 1.00 19.25 201 PRO A C 1
ATOM 785 O O . PRO A 1 122 ? -33.660 18.713 -6.782 1.00 21.55 201 PRO A O 1
ATOM 789 N N . GLN A 1 123 ? -33.183 19.079 -8.947 1.00 18.14 202 GLN A N 1
ATOM 790 C CA . GLN A 1 123 ? -32.378 17.893 -9.107 1.00 18.88 202 GLN A CA 1
ATOM 791 C C . GLN A 1 123 ? -30.921 18.070 -8.737 1.00 17.61 202 GLN A C 1
ATOM 792 O O . GLN A 1 123 ? -30.206 17.095 -8.609 1.00 18.33 202 GLN A O 1
ATOM 798 N N . GLY A 1 124 ? -30.473 19.301 -8.487 1.00 16.96 203 GLY A N 1
ATOM 799 C CA . GLY A 1 124 ? -29.033 19.484 -8.319 1.00 15.90 203 GLY A CA 1
ATOM 800 C C . GLY A 1 124 ? -28.615 20.944 -8.357 1.00 15.52 203 GLY A C 1
ATOM 801 O O . GLY A 1 124 ? -29.464 21.859 -8.245 1.00 16.71 203 GLY A O 1
ATOM 802 N N . ARG A 1 125 ? -27.319 21.183 -8.525 1.00 14.76 204 ARG A N 1
ATOM 803 C CA . ARG A 1 125 ? -26.830 22.535 -8.625 1.00 13.80 204 ARG A CA 1
ATOM 804 C C . ARG A 1 125 ? -25.603 22.584 -9.516 1.00 14.02 204 ARG A C 1
ATOM 805 O O . ARG A 1 125 ? -24.932 21.567 -9.754 1.00 14.62 204 ARG A O 1
ATOM 813 N N . LEU A 1 126 ? -25.356 23.789 -10.024 1.00 12.52 205 LEU A N 1
ATOM 814 C CA . LEU A 1 126 ? -24.149 24.081 -10.796 1.00 12.57 205 LEU A CA 1
ATOM 815 C C . LEU A 1 126 ? -23.310 24.952 -9.972 1.00 12.50 205 LEU A C 1
ATOM 816 O O . LEU A 1 126 ? -23.709 26.021 -9.482 1.00 12.96 205 LEU A O 1
ATOM 821 N N . GLU A 1 127 ? -22.072 24.504 -9.783 1.00 12.38 206 GLU A N 1
ATOM 822 C CA . GLU A 1 127 ? -21.085 25.123 -8.884 1.00 13.22 206 GLU A CA 1
ATOM 823 C C . GLU A 1 127 ? -19.844 25.502 -9.660 1.00 12.97 206 GLU A C 1
ATOM 824 O O . GLU A 1 127 ? -19.522 24.932 -10.709 1.00 11.85 206 GLU A O 1
ATOM 830 N N . GLN A 1 128 ? -19.106 26.489 -9.147 1.00 13.33 207 GLN A N 1
ATOM 831 C CA . GLN A 1 128 ? -17.778 26.787 -9.666 1.00 13.03 207 GLN A CA 1
ATOM 832 C C . GLN A 1 128 ? -16.877 25.575 -9.615 1.00 13.64 207 GLN A C 1
ATOM 833 O O . GLN A 1 128 ? -16.881 24.780 -8.689 1.00 15.11 207 GLN A O 1
ATOM 839 N N . PHE A 1 129 ? -16.139 25.345 -10.708 1.00 12.63 208 PHE A N 1
ATOM 840 C CA . PHE A 1 129 ? -15.179 24.281 -10.784 1.00 13.97 208 PHE A CA 1
ATOM 841 C C . PHE A 1 129 ? -13.807 24.798 -10.304 1.00 13.65 208 PHE A C 1
ATOM 842 O O . PHE A 1 129 ? -13.324 25.822 -10.785 1.00 14.46 208 PHE A O 1
ATOM 850 N N . ILE A 1 130 ? -13.286 24.185 -9.246 1.00 13.69 209 ILE A N 1
ATOM 851 C CA . ILE A 1 130 ? -12.027 24.597 -8.576 1.00 14.16 209 ILE A CA 1
ATOM 852 C C . ILE A 1 130 ? -10.977 23.562 -8.865 1.00 13.67 209 ILE A C 1
ATOM 853 O O . ILE A 1 130 ? -10.988 22.452 -8.308 1.00 13.84 209 ILE A O 1
ATOM 858 N N . PRO A 1 131 ? -10.033 23.846 -9.777 1.00 13.67 210 PRO A N 1
ATOM 859 C CA . PRO A 1 131 ? -8.979 22.878 -10.042 1.00 14.31 210 PRO A CA 1
ATOM 860 C C . PRO A 1 131 ? -8.200 22.586 -8.743 1.00 12.59 210 PRO A C 1
ATOM 861 O O . PRO A 1 131 ? -7.705 23.479 -8.102 1.00 14.15 210 PRO A O 1
ATOM 865 N N . SER A 1 132 ? -8.065 21.321 -8.480 1.00 12.84 211 SER A N 1
ATOM 866 C CA . SER A 1 132 ? -7.602 20.851 -7.127 1.00 13.56 211 SER A CA 1
ATOM 867 C C . SER A 1 132 ? -7.533 19.368 -7.067 1.00 14.12 211 SER A C 1
ATOM 868 O O . SER A 1 132 ? -8.024 18.667 -7.936 1.00 15.82 211 SER A O 1
ATOM 871 N N . ARG A 1 133 ? -6.986 18.865 -5.956 1.00 14.62 212 ARG A N 1
ATOM 872 C CA . ARG A 1 133 ? -7.223 17.492 -5.503 1.00 14.54 212 ARG A CA 1
ATOM 873 C C . ARG A 1 133 ? -7.540 17.586 -4.052 1.00 14.19 212 ARG A C 1
ATOM 874 O O . ARG A 1 133 ? -7.273 18.597 -3.374 1.00 14.73 212 ARG A O 1
ATOM 882 N N . ARG A 1 134 ? -8.064 16.508 -3.504 1.00 14.06 213 ARG A N 1
ATOM 883 C CA . ARG A 1 134 ? -8.228 16.413 -2.059 1.00 14.33 213 ARG A CA 1
ATOM 884 C C . ARG A 1 134 ? -6.905 16.123 -1.407 1.00 14.89 213 ARG A C 1
ATOM 885 O O . ARG A 1 134 ? -6.001 15.485 -1.973 1.00 15.36 213 ARG A O 1
ATOM 893 N N . LEU A 1 135 ? -6.779 16.565 -0.138 1.00 13.42 214 LEU A N 1
ATOM 894 C CA . LEU A 1 135 ? -5.664 16.126 0.658 1.00 14.54 214 LEU A CA 1
ATOM 895 C C . LEU A 1 135 ? -5.725 14.653 0.981 1.00 14.47 214 LEU A C 1
ATOM 896 O O . LEU A 1 135 ? -6.803 14.060 1.046 1.00 15.86 214 LEU A O 1
ATOM 901 N N . ASP A 1 136 ? -4.556 14.074 1.152 1.00 14.74 215 ASP A N 1
ATOM 902 C CA . ASP A 1 136 ? -4.432 12.726 1.763 1.00 16.27 215 ASP A CA 1
ATOM 903 C C . ASP A 1 136 ? -4.228 12.830 3.236 1.00 13.98 215 ASP A C 1
ATOM 904 O O . ASP A 1 136 ? -3.809 13.856 3.734 1.00 15.21 215 ASP A O 1
ATOM 909 N N . THR A 1 137 ? -4.574 11.783 3.984 1.00 13.21 216 THR A N 1
ATOM 910 C CA . THR A 1 137 ? -4.481 11.828 5.430 1.00 14.36 216 THR A CA 1
ATOM 911 C C . THR A 1 137 ? -3.113 12.243 5.939 1.00 14.14 216 THR A C 1
ATOM 912 O O . THR A 1 137 ? -3.002 13.033 6.879 1.00 14.14 216 THR A O 1
ATOM 916 N N . GLU A 1 138 ? -2.084 11.736 5.287 1.00 15.49 217 GLU A N 1
ATOM 917 C CA . GLU A 1 138 ? -0.725 12.025 5.697 1.00 16.83 217 GLU A CA 1
ATOM 918 C C . GLU A 1 138 ? -0.342 13.481 5.585 1.00 15.67 217 GLU A C 1
ATOM 919 O O . GLU A 1 138 ? 0.605 13.919 6.228 1.00 17.91 217 GLU A O 1
ATOM 925 N N . GLU A 1 139 ? -1.065 14.246 4.792 1.00 14.22 218 GLU A N 1
ATOM 926 C CA . GLU A 1 139 ? -0.794 15.648 4.639 1.00 14.42 218 GLU A CA 1
ATOM 927 C C . GLU A 1 139 ? -1.316 16.515 5.754 1.00 14.29 218 GLU A C 1
ATOM 928 O O . GLU A 1 139 ? -0.871 17.664 5.883 1.00 13.97 218 GLU A O 1
ATOM 934 N N . LEU A 1 140 ? -2.282 15.993 6.535 1.00 13.05 219 LEU A N 1
ATOM 935 C CA . LEU A 1 140 ? -2.891 16.816 7.576 1.00 12.89 219 LEU A CA 1
ATOM 936 C C . LEU A 1 140 ? -1.856 17.267 8.609 1.00 13.90 219 LEU A C 1
ATOM 937 O O . LEU A 1 140 ? -2.055 18.320 9.230 1.00 13.06 219 LEU A O 1
ATOM 942 N N . SER A 1 141 ? -0.801 16.527 8.804 1.00 14.50 220 SER A N 1
ATOM 943 C CA . SER A 1 141 ? 0.260 16.856 9.760 1.00 15.60 220 SER A CA 1
ATOM 944 C C . SER A 1 141 ? 1.378 17.703 9.283 1.00 15.63 220 SER A C 1
ATOM 945 O O . SER A 1 141 ? 2.154 18.146 10.128 1.00 18.19 220 SER A O 1
ATOM 948 N N . LEU A 1 142 ? 1.380 18.032 8.005 1.00 13.70 221 LEU A N 1
ATOM 949 C CA . LEU A 1 142 ? 2.425 18.958 7.546 1.00 15.09 221 LEU A CA 1
ATOM 950 C C . LEU A 1 142 ? 2.188 20.299 8.210 1.00 15.00 221 LEU A C 1
ATOM 951 O O . LEU A 1 142 ? 1.044 20.802 8.247 1.00 14.70 221 LEU A O 1
ATOM 956 N N . PRO A 1 143 ? 3.212 20.932 8.782 1.00 15.68 222 PRO A N 1
ATOM 957 C CA . PRO A 1 143 ? 2.942 22.081 9.639 1.00 15.65 222 PRO A CA 1
ATOM 958 C C . PRO A 1 143 ? 2.243 23.230 8.924 1.00 15.78 222 PRO A C 1
ATOM 959 O O . PRO A 1 143 ? 1.281 23.837 9.493 1.00 15.46 222 PRO A O 1
ATOM 963 N N . ASP A 1 144 ? 2.603 23.530 7.656 1.00 14.94 223 ASP A N 1
ATOM 964 C CA . ASP A 1 144 ? 1.929 24.550 6.942 1.00 15.28 223 ASP A CA 1
ATOM 965 C C . ASP A 1 144 ? 0.486 24.255 6.562 1.00 13.36 223 ASP A C 1
ATOM 966 O O . ASP A 1 144 ? -0.360 25.141 6.551 1.00 15.06 223 ASP A O 1
ATOM 971 N N . ILE A 1 145 ? 0.206 22.986 6.286 1.00 13.32 224 ILE A N 1
ATOM 972 C CA . ILE A 1 145 ? -1.124 22.530 6.005 1.00 13.15 224 ILE A CA 1
ATOM 973 C C . ILE A 1 145 ? -2.002 22.663 7.265 1.00 11.61 224 ILE A C 1
ATOM 974 O O . ILE A 1 145 ? -3.074 23.229 7.213 1.00 11.61 224 ILE A O 1
ATOM 979 N N . SER A 1 146 ? -1.484 22.143 8.372 1.00 12.46 225 SER A N 1
ATOM 980 C CA . SER A 1 146 ? -2.221 22.190 9.621 1.00 11.65 225 SER A CA 1
ATOM 981 C C . SER A 1 146 ? -2.533 23.606 10.032 1.00 11.66 225 SER A C 1
ATOM 982 O O . SER A 1 146 ? -3.644 23.965 10.395 1.00 10.90 225 SER A O 1
ATOM 985 N N . ALA A 1 147 ? -1.549 24.507 9.902 1.00 11.21 226 ALA A N 1
ATOM 986 C CA . ALA A 1 147 ? -1.747 25.918 10.251 1.00 11.51 226 ALA A CA 1
ATOM 987 C C . ALA A 1 147 ? -2.820 26.539 9.406 1.00 11.61 226 ALA A C 1
ATOM 988 O O . ALA A 1 147 ? -3.654 27.339 9.878 1.00 12.19 226 ALA A O 1
ATOM 990 N N . GLU A 1 148 ? -2.847 26.207 8.083 1.00 11.33 227 GLU A N 1
ATOM 991 C CA . GLU A 1 148 ? -3.865 26.776 7.210 1.00 11.66 227 GLU A CA 1
ATOM 992 C C . GLU A 1 148 ? -5.275 26.227 7.523 1.00 10.88 227 GLU A C 1
ATOM 993 O O . GLU A 1 148 ? -6.254 26.926 7.495 1.00 11.77 227 GLU A O 1
ATOM 999 N N . ILE A 1 149 ? -5.353 24.929 7.785 1.00 10.73 228 ILE A N 1
ATOM 1000 C CA . ILE A 1 149 ? -6.640 24.359 8.207 1.00 10.80 228 ILE A CA 1
ATOM 1001 C C . ILE A 1 149 ? -7.144 25.105 9.407 1.00 11.60 228 ILE A C 1
ATOM 1002 O O . ILE A 1 149 ? -8.338 25.416 9.535 1.00 10.79 228 ILE A O 1
ATOM 1007 N N . ALA A 1 150 ? -6.276 25.326 10.388 1.00 10.50 229 ALA A N 1
ATOM 1008 C CA . ALA A 1 150 ? -6.707 26.047 11.571 1.00 10.92 229 ALA A CA 1
ATOM 1009 C C . ALA A 1 150 ? -7.218 27.452 11.246 1.00 11.26 229 ALA A C 1
ATOM 1010 O O . ALA A 1 150 ? -8.220 27.879 11.788 1.00 11.29 229 ALA A O 1
ATOM 1012 N N . GLU A 1 151 ? -6.528 28.164 10.362 1.00 12.23 230 GLU A N 1
ATOM 1013 C CA . GLU A 1 151 ? -6.986 29.482 9.959 1.00 14.35 230 GLU A CA 1
ATOM 1014 C C . GLU A 1 151 ? -8.313 29.424 9.249 1.00 13.08 230 GLU A C 1
ATOM 1015 O O . GLU A 1 151 ? -9.150 30.292 9.562 1.00 14.13 230 GLU A O 1
ATOM 1021 N N . LYS A 1 152 ? -8.472 28.465 8.371 1.00 13.30 231 LYS A N 1
ATOM 1022 C CA . LYS A 1 152 ? -9.736 28.287 7.655 1.00 14.61 231 LYS A CA 1
ATOM 1023 C C . LYS A 1 152 ? -10.877 27.947 8.594 1.00 14.76 231 LYS A C 1
ATOM 1024 O O . LYS A 1 152 ? -11.980 28.495 8.515 1.00 16.06 231 LYS A O 1
ATOM 1030 N N . MET A 1 153 ? -10.596 27.098 9.570 1.00 12.09 232 MET A N 1
ATOM 1031 C CA . MET A 1 153 ? -11.624 26.767 10.528 1.00 13.52 232 MET A CA 1
ATOM 1032 C C . MET A 1 153 ? -11.995 27.922 11.398 1.00 11.94 232 MET A C 1
ATOM 1033 O O . MET A 1 153 ? -13.184 28.172 11.653 1.00 11.29 232 MET A O 1
ATOM 1038 N N . ALA A 1 154 ? -11.036 28.684 11.868 1.00 12.03 233 ALA A N 1
ATOM 1039 C CA . ALA A 1 154 ? -11.323 29.884 12.627 1.00 13.28 233 ALA A CA 1
ATOM 1040 C C . ALA A 1 154 ? -12.203 30.864 11.808 1.00 13.60 233 ALA A C 1
ATOM 1041 O O . ALA A 1 154 ? -13.060 31.464 12.398 1.00 15.27 233 ALA A O 1
ATOM 1043 N N . THR A 1 155 ? -11.927 30.969 10.531 1.00 14.04 234 THR A N 1
ATOM 1044 C CA . THR A 1 155 ? -12.690 31.859 9.664 1.00 15.54 234 THR A CA 1
ATOM 1045 C C . THR A 1 155 ? -14.126 31.349 9.584 1.00 15.28 234 THR A C 1
ATOM 1046 O O . THR A 1 155 ? -15.014 32.174 9.738 1.00 18.57 234 THR A O 1
ATOM 1050 N N . PHE A 1 156 ? -14.298 30.062 9.366 1.00 15.37 235 PHE A N 1
ATOM 1051 C CA . PHE A 1 156 ? -15.635 29.420 9.228 1.00 16.12 235 PHE A CA 1
ATOM 1052 C C . PHE A 1 156 ? -16.349 29.710 10.554 1.00 15.07 235 PHE A C 1
ATOM 1053 O O . PHE A 1 156 ? -17.556 30.031 10.569 1.00 15.96 235 PHE A O 1
ATOM 1061 N N . HIS A 1 157 ? -15.658 29.615 11.735 1.00 13.00 236 HIS A N 1
ATOM 1062 C CA . HIS A 1 157 ? -16.273 29.765 13.014 1.00 14.29 236 HIS A CA 1
ATOM 1063 C C . HIS A 1 157 ? -16.724 31.145 13.365 1.00 17.82 236 HIS A C 1
ATOM 1064 O O . HIS A 1 157 ? -17.529 31.334 14.281 1.00 19.67 236 HIS A O 1
ATOM 1071 N N . GLY A 1 158 ? -16.205 32.130 12.682 1.00 18.01 237 GLY A N 1
ATOM 1072 C CA . GLY A 1 158 ? -16.763 33.461 12.722 1.00 21.89 237 GLY A CA 1
ATOM 1073 C C . GLY A 1 158 ? -17.994 33.682 11.865 1.00 16.49 237 GLY A C 1
ATOM 1074 O O . GLY A 1 158 ? -18.507 34.712 11.948 1.00 24.99 237 GLY A O 1
ATOM 1075 N N . MET A 1 159 ? -18.431 32.758 11.030 1.00 30.00 238 MET A N 1
ATOM 1076 C CA . MET A 1 159 ? -19.602 33.029 10.162 1.00 30.00 238 MET A CA 1
ATOM 1077 C C . MET A 1 159 ? -20.804 33.231 11.069 1.00 30.00 238 MET A C 1
ATOM 1078 O O . MET A 1 159 ? -21.082 32.444 11.861 1.00 30.00 238 MET A O 1
ATOM 1083 N N . LYS A 1 160 ? -21.502 34.330 10.907 1.00 17.39 239 LYS A N 1
ATOM 1084 C CA . LYS A 1 160 ? -22.904 34.480 11.265 1.00 15.47 239 LYS A CA 1
ATOM 1085 C C . LYS A 1 160 ? -23.797 33.887 10.194 1.00 14.49 239 LYS A C 1
ATOM 1086 O O . LYS A 1 160 ? -23.708 34.256 9.106 1.00 16.48 239 LYS A O 1
ATOM 1092 N N . MET A 1 161 ? -24.654 32.958 10.545 1.00 12.33 240 MET A N 1
ATOM 1093 C CA . MET A 1 161 ? -25.469 32.263 9.643 1.00 12.20 240 MET A CA 1
ATOM 1094 C C . MET A 1 161 ? -26.900 32.205 10.153 1.00 12.31 240 MET A C 1
ATOM 1095 O O . MET A 1 161 ? -27.074 32.152 11.410 1.00 12.30 240 MET A O 1
ATOM 1100 N N . PRO A 1 162 ? -27.933 32.178 9.324 1.00 12.27 241 PRO A N 1
ATOM 1101 C CA . PRO A 1 162 ? -29.321 32.278 9.726 1.00 13.15 241 PRO A CA 1
ATOM 1102 C C . PRO A 1 162 ? -29.964 31.001 10.265 1.00 12.28 241 PRO A C 1
ATOM 1103 O O . PRO A 1 162 ? -31.108 30.671 9.925 1.00 13.72 241 PRO A O 1
ATOM 1107 N N . PHE A 1 163 ? -29.190 30.286 11.082 1.00 12.16 242 PHE A N 1
ATOM 1108 C CA . PHE A 1 163 ? -29.557 28.972 11.580 1.00 12.47 242 PHE A CA 1
ATOM 1109 C C . PHE A 1 163 ? -29.644 28.971 13.058 1.00 11.61 242 PHE A C 1
ATOM 1110 O O . PHE A 1 163 ? -29.217 29.899 13.741 1.00 12.90 242 PHE A O 1
ATOM 1118 N N . ASN A 1 164 ? -30.279 27.896 13.562 1.00 11.67 243 ASN A N 1
ATOM 1119 C CA . ASN A 1 164 ? -30.518 27.808 15.011 1.00 12.48 243 ASN A CA 1
ATOM 1120 C C . ASN A 1 164 ? -29.191 27.862 15.773 1.00 12.64 243 ASN A C 1
ATOM 1121 O O . ASN A 1 164 ? -28.295 27.110 15.461 1.00 13.04 243 ASN A O 1
ATOM 1126 N N . LYS A 1 165 ? -29.083 28.722 16.765 1.00 12.04 244 LYS A N 1
ATOM 1127 C CA . LYS A 1 165 ? -27.846 28.936 17.510 1.00 12.41 244 LYS A CA 1
ATOM 1128 C C . LYS A 1 165 ? -27.803 28.096 18.783 1.00 13.16 244 LYS A C 1
ATOM 1129 O O . LYS A 1 165 ? -26.769 28.138 19.486 1.00 15.07 244 LYS A O 1
ATOM 1135 N N . GLU A 1 166 ? -28.877 27.440 19.158 1.00 13.66 245 GLU A N 1
ATOM 1136 C CA . GLU A 1 166 ? -28.858 26.608 20.396 1.00 15.89 245 GLU A CA 1
ATOM 1137 C C . GLU A 1 166 ? -28.026 25.384 20.037 1.00 16.06 245 GLU A C 1
ATOM 1138 O O . GLU A 1 166 ? -28.273 24.770 19.027 1.00 17.53 245 GLU A O 1
ATOM 1144 N N . PRO A 1 167 ? -27.014 25.080 20.843 1.00 15.89 246 PRO A N 1
ATOM 1145 C CA . PRO A 1 167 ? -26.064 23.985 20.490 1.00 15.39 246 PRO A CA 1
ATOM 1146 C C . PRO A 1 167 ? -26.654 22.593 20.792 1.00 15.77 246 PRO A C 1
ATOM 1147 O O . PRO A 1 167 ? -25.959 21.813 21.432 1.00 16.27 246 PRO A O 1
ATOM 1151 N N . LYS A 1 168 ? -27.864 22.321 20.312 1.00 15.34 247 LYS A N 1
ATOM 1152 C CA . LYS A 1 168 ? -28.464 21.029 20.537 1.00 16.65 247 LYS A CA 1
ATOM 1153 C C . LYS A 1 168 ? -27.969 19.979 19.604 1.00 14.61 247 LYS A C 1
ATOM 1154 O O . LYS A 1 168 ? -28.264 18.771 19.774 1.00 14.26 247 LYS A O 1
ATOM 1160 N N . TRP A 1 169 ? -27.238 20.335 18.544 1.00 13.81 248 TRP A N 1
ATOM 1161 C CA . TRP A 1 169 ? -26.847 19.422 17.532 1.00 13.06 248 TRP A CA 1
ATOM 1162 C C . TRP A 1 169 ? -26.064 18.211 18.056 1.00 12.30 248 TRP A C 1
ATOM 1163 O O . TRP A 1 169 ? -26.365 17.097 17.686 1.00 12.83 248 TRP A O 1
ATOM 1174 N N . LEU A 1 170 ? -25.052 18.463 18.871 1.00 12.07 249 LEU A N 1
ATOM 1175 C CA . LEU A 1 170 ? -24.135 17.365 19.281 1.00 12.26 249 LEU A CA 1
ATOM 1176 C C . LEU A 1 170 ? -24.870 16.267 20.053 1.00 11.96 249 LEU A C 1
ATOM 1177 O O . LEU A 1 170 ? -24.944 15.094 19.635 1.00 12.89 249 LEU A O 1
ATOM 1182 N N . PHE A 1 171 ? -25.412 16.641 21.197 1.00 12.58 250 PHE A N 1
ATOM 1183 C CA . PHE A 1 171 ? -26.097 15.619 21.996 1.00 12.10 250 PHE A CA 1
ATOM 1184 C C . PHE A 1 171 ? -27.446 15.274 21.470 1.00 13.16 250 PHE A C 1
ATOM 1185 O O . PHE A 1 171 ? -27.857 14.112 21.648 1.00 13.51 250 PHE A O 1
ATOM 1193 N N . GLY A 1 172 ? -28.143 16.165 20.771 1.00 12.97 251 GLY A N 1
ATOM 1194 C CA . GLY A 1 172 ? -29.360 15.762 20.095 1.00 13.42 251 GLY A CA 1
ATOM 1195 C C . GLY A 1 172 ? -29.105 14.691 19.094 1.00 13.97 251 GLY A C 1
ATOM 1196 O O . GLY A 1 172 ? -29.874 13.722 19.005 1.00 15.24 251 GLY A O 1
ATOM 1197 N N . THR A 1 173 ? -28.059 14.826 18.285 1.00 13.80 252 THR A N 1
ATOM 1198 C CA . THR A 1 173 ? -27.802 13.814 17.280 1.00 14.89 252 THR A CA 1
ATOM 1199 C C . THR A 1 173 ? -27.323 12.526 17.942 1.00 14.49 252 THR A C 1
ATOM 1200 O O . THR A 1 173 ? -27.707 11.427 17.566 1.00 14.39 252 THR A O 1
ATOM 1204 N N . MET A 1 174 ? -26.483 12.633 18.976 1.00 13.09 253 MET A N 1
ATOM 1205 C CA . MET A 1 174 ? -26.032 11.404 19.692 1.00 12.69 253 MET A CA 1
ATOM 1206 C C . MET A 1 174 ? -27.199 10.644 20.286 1.00 13.21 253 MET A C 1
ATOM 1207 O O . MET A 1 174 ? -27.269 9.414 20.159 1.00 12.83 253 MET A O 1
ATOM 1212 N N . GLU A 1 175 ? -28.134 11.370 20.915 1.00 13.24 254 GLU A N 1
ATOM 1213 C CA . GLU A 1 175 ? -29.325 10.692 21.474 1.00 14.82 254 GLU A CA 1
ATOM 1214 C C . GLU A 1 175 ? -30.135 10.035 20.356 1.00 15.03 254 GLU A C 1
ATOM 1215 O O . GLU A 1 175 ? -30.610 8.894 20.582 1.00 16.59 254 GLU A O 1
ATOM 1221 N N . LYS A 1 176 ? -30.307 10.689 19.256 1.00 15.43 255 LYS A N 1
ATOM 1222 C CA . LYS A 1 176 ? -31.100 10.118 18.123 1.00 17.19 255 LYS A CA 1
ATOM 1223 C C . LYS A 1 176 ? -30.473 8.823 17.650 1.00 16.61 255 LYS A C 1
ATOM 1224 O O . LYS A 1 176 ? -31.163 7.769 17.554 1.00 18.17 255 LYS A O 1
ATOM 1230 N N . TYR A 1 177 ? -29.161 8.891 17.436 1.00 13.79 256 TYR A N 1
ATOM 1231 C CA . TYR A 1 177 ? -28.458 7.708 16.938 1.00 13.92 256 TYR A CA 1
ATOM 1232 C C . TYR A 1 177 ? -28.393 6.620 17.965 1.00 13.19 256 TYR A C 1
ATOM 1233 O O . TYR A 1 177 ? -28.572 5.450 17.616 1.00 14.50 256 TYR A O 1
ATOM 1242 N N . LEU A 1 178 ? -28.302 6.926 19.235 1.00 13.51 257 LEU A N 1
ATOM 1243 C CA . LEU A 1 178 ? -28.278 5.910 20.290 1.00 14.14 257 LEU A CA 1
ATOM 1244 C C . LEU A 1 178 ? -29.605 5.155 20.328 1.00 15.33 257 LEU A C 1
ATOM 1245 O O . LEU A 1 178 ? -29.613 3.900 20.354 1.00 15.21 257 LEU A O 1
ATOM 1250 N N . LYS A 1 179 ? -30.693 5.894 20.254 1.00 16.85 258 LYS A N 1
ATOM 1251 C CA . LYS A 1 179 ? -32.009 5.229 20.291 1.00 20.11 258 LYS A CA 1
ATOM 1252 C C . LYS A 1 179 ? -32.149 4.365 19.030 1.00 17.97 258 LYS A C 1
ATOM 1253 O O . LYS A 1 179 ? -32.679 3.245 19.175 1.00 19.80 258 LYS A O 1
ATOM 1259 N N . GLU A 1 180 ? -31.667 4.767 17.855 1.00 16.76 259 GLU A N 1
ATOM 1260 C CA . GLU A 1 180 ? -31.752 3.972 16.644 1.00 17.30 259 GLU A CA 1
ATOM 1261 C C . GLU A 1 180 ? -30.893 2.720 16.786 1.00 16.16 259 GLU A C 1
ATOM 1262 O O . GLU A 1 180 ? -31.316 1.596 16.453 1.00 16.62 259 GLU A O 1
ATOM 1268 N N . VAL A 1 181 ? -29.655 2.823 17.285 1.00 14.53 260 VAL A N 1
ATOM 1269 C CA . VAL A 1 181 ? -28.741 1.705 17.388 1.00 14.46 260 VAL A CA 1
ATOM 1270 C C . VAL A 1 181 ? -29.313 0.618 18.297 1.00 15.91 260 VAL A C 1
ATOM 1271 O O . VAL A 1 181 ? -29.171 -0.565 18.033 1.00 15.95 260 VAL A O 1
ATOM 1275 N N . LEU A 1 182 ? -29.993 1.064 19.357 1.00 16.59 261 LEU A N 1
ATOM 1276 C CA . LEU A 1 182 ? -30.449 0.095 20.354 1.00 19.16 261 LEU A CA 1
ATOM 1277 C C . LEU A 1 182 ? -31.429 -0.840 19.749 1.00 21.75 261 LEU A C 1
ATOM 1278 O O . LEU A 1 182 ? -31.366 -2.064 20.188 1.00 27.33 261 LEU A O 1
ATOM 1283 N N . ARG A 1 183 ? -32.171 -0.354 18.730 1.00 20.74 262 ARG A N 1
ATOM 1284 C CA . ARG A 1 183 ? -33.304 -1.099 18.122 1.00 22.40 262 ARG A CA 1
ATOM 1285 C C . ARG A 1 183 ? -32.882 -1.851 16.865 1.00 23.28 262 ARG A C 1
ATOM 1286 O O . ARG A 1 183 ? -33.615 -2.710 16.401 1.00 25.95 262 ARG A O 1
ATOM 1294 N N . ILE A 1 184 ? -31.705 -1.627 16.346 1.00 20.86 263 ILE A N 1
ATOM 1295 C CA . ILE A 1 184 ? -31.298 -2.384 15.165 1.00 19.22 263 ILE A CA 1
ATOM 1296 C C . ILE A 1 184 ? -31.395 -3.908 15.418 1.00 19.24 263 ILE A C 1
ATOM 1297 O O . ILE A 1 184 ? -30.840 -4.503 16.309 1.00 22.64 263 ILE A O 1
ATOM 1302 N N . LYS A 1 185 ? -31.985 -4.569 14.385 1.00 20.44 264 LYS A N 1
ATOM 1303 C CA . LYS A 1 185 ? -32.003 -5.990 14.228 1.00 22.65 264 LYS A CA 1
ATOM 1304 C C . LYS A 1 185 ? -31.232 -6.333 12.972 1.00 20.87 264 LYS A C 1
ATOM 1305 O O . LYS A 1 185 ? -31.762 -6.285 11.834 1.00 23.59 264 LYS A O 1
ATOM 1311 N N . PHE A 1 186 ? -29.978 -6.764 13.131 1.00 16.88 265 PHE A N 1
ATOM 1312 C CA . PHE A 1 186 ? -29.233 -7.282 12.026 1.00 17.12 265 PHE A CA 1
ATOM 1313 C C . PHE A 1 186 ? -29.599 -8.739 11.776 1.00 17.94 265 PHE A C 1
ATOM 1314 O O . PHE A 1 186 ? -30.041 -9.428 12.676 1.00 19.71 265 PHE A O 1
ATOM 1322 N N . THR A 1 187 ? -29.383 -9.166 10.540 1.00 19.39 266 THR A N 1
ATOM 1323 C CA . THR A 1 187 ? -29.643 -10.566 10.223 1.00 20.00 266 THR A CA 1
ATOM 1324 C C . THR A 1 187 ? -28.341 -11.328 10.004 1.00 21.53 266 THR A C 1
ATOM 1325 O O . THR A 1 187 ? -28.313 -12.550 10.197 1.00 28.27 266 THR A O 1
ATOM 1329 N N . GLU A 1 188 ? -27.247 -10.638 9.707 1.00 20.89 267 GLU A N 1
ATOM 1330 C CA . GLU A 1 188 ? -26.004 -11.272 9.386 1.00 22.26 267 GLU A CA 1
ATOM 1331 C C . GLU A 1 188 ? -25.167 -11.440 10.644 1.00 21.33 267 GLU A C 1
ATOM 1332 O O . GLU A 1 188 ? -25.112 -10.543 11.485 1.00 21.24 267 GLU A O 1
ATOM 1338 N N . GLU A 1 189 ? -24.606 -12.612 10.855 1.00 20.65 268 GLU A N 1
ATOM 1339 C CA . GLU A 1 189 ? -24.000 -13.064 12.068 1.00 22.91 268 GLU A CA 1
ATOM 1340 C C . GLU A 1 189 ? -22.893 -12.137 12.600 1.00 21.03 268 GLU A C 1
ATOM 1341 O O . GLU A 1 189 ? -22.882 -11.823 13.793 1.00 19.57 268 GLU A O 1
ATOM 1347 N N . SER A 1 190 ? -21.973 -11.773 11.737 1.00 21.97 269 SER A N 1
ATOM 1348 C CA . SER A 1 190 ? -20.848 -10.941 12.235 1.00 22.07 269 SER A CA 1
ATOM 1349 C C . SER A 1 190 ? -21.362 -9.591 12.676 1.00 19.90 269 SER A C 1
ATOM 1350 O O . SER A 1 190 ? -20.851 -9.047 13.697 1.00 19.91 269 SER A O 1
ATOM 1353 N N . ARG A 1 191 ? -22.346 -9.024 11.990 1.00 18.40 270 ARG A N 1
ATOM 1354 C CA . ARG A 1 191 ? -22.903 -7.745 12.405 1.00 17.09 270 ARG A CA 1
ATOM 1355 C C . ARG A 1 191 ? -23.670 -7.877 13.756 1.00 17.68 270 ARG A C 1
ATOM 1356 O O . ARG A 1 191 ? -23.574 -7.019 14.670 1.00 15.39 270 ARG A O 1
ATOM 1364 N N . ILE A 1 192 ? -24.418 -8.971 13.906 1.00 16.80 271 ILE A N 1
ATOM 1365 C CA . ILE A 1 192 ? -25.087 -9.251 15.197 1.00 14.58 271 ILE A CA 1
ATOM 1366 C C . ILE A 1 192 ? -24.078 -9.256 16.368 1.00 13.91 271 ILE A C 1
ATOM 1367 O O . ILE A 1 192 ? -24.265 -8.672 17.423 1.00 13.87 271 ILE A O 1
ATOM 1372 N N . LYS A 1 193 ? -22.988 -10.019 16.166 1.00 14.90 272 LYS A N 1
ATOM 1373 C CA . LYS A 1 193 ? -21.975 -10.200 17.159 1.00 16.46 272 LYS A CA 1
ATOM 1374 C C . LYS A 1 193 ? -21.262 -8.868 17.523 1.00 15.39 272 LYS A C 1
ATOM 1375 O O . LYS A 1 193 ? -21.101 -8.519 18.692 1.00 15.05 272 LYS A O 1
ATOM 1381 N N . LYS A 1 194 ? -20.932 -8.132 16.489 1.00 14.52 273 LYS A N 1
ATOM 1382 C CA . LYS A 1 194 ? -20.239 -6.864 16.645 1.00 15.12 273 LYS A CA 1
ATOM 1383 C C . LYS A 1 194 ? -21.132 -5.866 17.363 1.00 14.80 273 LYS A C 1
ATOM 1384 O O . LYS A 1 194 ? -20.673 -5.141 18.256 1.00 14.88 273 LYS A O 1
ATOM 1390 N N . LEU A 1 195 ? -22.392 -5.813 16.996 1.00 14.06 274 LEU A N 1
ATOM 1391 C CA . LEU A 1 195 ? -23.305 -4.932 17.676 1.00 14.25 274 LEU A CA 1
ATOM 1392 C C . LEU A 1 195 ? -23.441 -5.263 19.147 1.00 13.66 274 LEU A C 1
ATOM 1393 O O . LEU A 1 195 ? -23.464 -4.412 20.019 1.00 13.57 274 LEU A O 1
ATOM 1398 N N . HIS A 1 196 ? -23.610 -6.556 19.459 1.00 13.72 275 HIS A N 1
ATOM 1399 C CA . HIS A 1 196 ? -23.687 -6.961 20.850 1.00 13.88 275 HIS A CA 1
ATOM 1400 C C . HIS A 1 196 ? -22.479 -6.501 21.662 1.00 13.85 275 HIS A C 1
ATOM 1401 O O . HIS A 1 196 ? -22.612 -6.006 22.773 1.00 14.04 275 HIS A O 1
ATOM 1408 N N . LYS A 1 197 ? -21.296 -6.589 21.083 1.00 13.46 276 LYS A N 1
ATOM 1409 C CA . LYS A 1 197 ? -20.106 -6.148 21.740 1.00 14.57 276 LYS A CA 1
ATOM 1410 C C . LYS A 1 197 ? -20.139 -4.598 21.986 1.00 13.85 276 LYS A C 1
ATOM 1411 O O . LYS A 1 197 ? -19.846 -4.122 23.090 1.00 15.20 276 LYS A O 1
ATOM 1417 N N . LEU A 1 198 ? -20.519 -3.835 20.961 1.00 13.12 277 LEU A N 1
ATOM 1418 C CA . LEU A 1 198 ? -20.551 -2.369 21.137 1.00 14.36 277 LEU A CA 1
ATOM 1419 C C . LEU A 1 198 ? -21.595 -1.955 22.147 1.00 15.19 277 LEU A C 1
ATOM 1420 O O . LEU A 1 198 ? -21.398 -1.008 22.971 1.00 16.92 277 LEU A O 1
ATOM 1425 N N . LEU A 1 199 ? -22.740 -2.629 22.147 1.00 13.20 278 LEU A N 1
ATOM 1426 C CA . LEU A 1 199 ? -23.781 -2.253 23.086 1.00 13.96 278 LEU A CA 1
ATOM 1427 C C . LEU A 1 199 ? -23.504 -2.707 24.514 1.00 14.31 278 LEU A C 1
ATOM 1428 O O . LEU A 1 199 ? -24.098 -2.233 25.464 1.00 13.67 278 LEU A O 1
ATOM 1433 N N . SER A 1 200 ? -22.512 -3.584 24.706 1.00 14.48 279 SER A N 1
ATOM 1434 C CA . SER A 1 200 ? -22.203 -4.075 26.007 1.00 14.53 279 SER A CA 1
ATOM 1435 C C . SER A 1 200 ? -21.567 -3.078 26.903 1.00 15.00 279 SER A C 1
ATOM 1436 O O . SER A 1 200 ? -21.539 -3.292 28.124 1.00 15.85 279 SER A O 1
ATOM 1439 N N . TYR A 1 201 ? -21.132 -1.938 26.365 1.00 14.92 280 TYR A N 1
ATOM 1440 C CA . TYR A 1 201 ? -20.517 -0.912 27.183 1.00 15.86 280 TYR A CA 1
ATOM 1441 C C . TYR A 1 201 ? -21.497 -0.089 27.999 1.00 16.78 280 TYR A C 1
ATOM 1442 O O . TYR A 1 201 ? -21.016 0.742 28.782 1.00 18.75 280 TYR A O 1
ATOM 1451 N N . ASN A 1 202 ? -22.807 -0.246 27.847 1.00 15.05 281 ASN A N 1
ATOM 1452 C CA . ASN A 1 202 ? -23.824 0.570 28.575 1.00 14.20 281 ASN A CA 1
ATOM 1453 C C . ASN A 1 202 ? -23.722 1.968 27.995 1.00 12.50 281 ASN A C 1
ATOM 1454 O O . ASN A 1 202 ? -23.283 2.912 28.661 1.00 13.29 281 ASN A O 1
ATOM 1459 N N . LEU A 1 203 ? -24.196 2.075 26.777 1.00 12.29 282 LEU A N 1
ATOM 1460 C CA . LEU A 1 203 ? -24.088 3.327 26.044 1.00 13.16 282 LEU A CA 1
ATOM 1461 C C . LEU A 1 203 ? -24.952 4.428 26.620 1.00 13.28 282 LEU A C 1
ATOM 1462 O O . LEU A 1 203 ? -24.496 5.584 26.660 1.00 12.94 282 LEU A O 1
ATOM 1467 N N . PRO A 1 204 ? -26.125 4.173 27.186 1.00 12.91 283 PRO A N 1
ATOM 1468 C CA . PRO A 1 204 ? -26.875 5.282 27.818 1.00 13.20 283 PRO A CA 1
ATOM 1469 C C . PRO A 1 204 ? -26.088 5.957 28.915 1.00 13.68 283 PRO A C 1
ATOM 1470 O O . PRO A 1 204 ? -26.017 7.183 29.034 1.00 13.42 283 PRO A O 1
ATOM 1474 N N . LEU A 1 205 ? -25.445 5.167 29.766 1.00 12.54 284 LEU A N 1
ATOM 1475 C CA . LEU A 1 205 ? -24.652 5.692 30.906 1.00 12.70 284 LEU A CA 1
ATOM 1476 C C . LEU A 1 205 ? -23.421 6.338 30.368 1.00 11.32 284 LEU A C 1
ATOM 1477 O O . LEU A 1 205 ? -23.062 7.465 30.816 1.00 11.18 284 LEU A O 1
ATOM 1482 N N . GLU A 1 206 ? -22.764 5.733 29.401 1.00 12.27 285 GLU A N 1
ATOM 1483 C CA . GLU A 1 206 ? -21.556 6.369 28.907 1.00 12.58 285 GLU A CA 1
ATOM 1484 C C . GLU A 1 206 ? -21.889 7.723 28.279 1.00 11.82 285 GLU A C 1
ATOM 1485 O O . GLU A 1 206 ? -21.123 8.697 28.452 1.00 12.11 285 GLU A O 1
ATOM 1491 N N . LEU A 1 207 ? -22.977 7.846 27.571 1.00 10.88 286 LEU A N 1
ATOM 1492 C CA . LEU A 1 207 ? -23.391 9.130 26.955 1.00 11.91 286 LEU A CA 1
ATOM 1493 C C . LEU A 1 207 ? -23.554 10.173 28.036 1.00 12.95 286 LEU A C 1
ATOM 1494 O O . LEU A 1 207 ? -23.137 11.337 27.842 1.00 11.83 286 LEU A O 1
ATOM 1499 N N . GLU A 1 208 ? -24.179 9.781 29.151 1.00 11.97 287 GLU A N 1
ATOM 1500 C CA . GLU A 1 208 ? -24.344 10.775 30.218 1.00 13.90 287 GLU A CA 1
ATOM 1501 C C . GLU A 1 208 ? -23.075 11.085 30.942 1.00 12.69 287 GLU A C 1
ATOM 1502 O O . GLU A 1 208 ? -22.890 12.266 31.353 1.00 14.70 287 GLU A O 1
ATOM 1508 N N . ASN A 1 209 ? -22.137 10.168 31.062 1.00 12.69 288 ASN A N 1
ATOM 1509 C CA . ASN A 1 209 ? -20.816 10.473 31.576 1.00 14.72 288 ASN A CA 1
ATOM 1510 C C . ASN A 1 209 ? -20.149 11.486 30.667 1.00 14.50 288 ASN A C 1
ATOM 1511 O O . ASN A 1 209 ? -19.536 12.440 31.116 1.00 15.27 288 ASN A O 1
ATOM 1516 N N . LEU A 1 210 ? -20.276 11.326 29.371 1.00 12.74 289 LEU A N 1
ATOM 1517 C CA . LEU A 1 210 ? -19.699 12.278 28.422 1.00 12.84 289 LEU A CA 1
ATOM 1518 C C . LEU A 1 210 ? -20.400 13.625 28.534 1.00 12.68 289 LEU A C 1
ATOM 1519 O O . LEU A 1 210 ? -19.647 14.637 28.521 1.00 12.89 289 LEU A O 1
ATOM 1524 N N . ARG A 1 211 ? -21.705 13.641 28.616 1.00 12.16 290 ARG A N 1
ATOM 1525 C CA . ARG A 1 211 ? -22.428 14.896 28.797 1.00 14.43 290 ARG A CA 1
ATOM 1526 C C . ARG A 1 211 ? -21.915 15.584 30.049 1.00 14.55 290 ARG A C 1
ATOM 1527 O O . ARG A 1 211 ? -21.673 16.824 29.973 1.00 15.47 290 ARG A O 1
ATOM 1535 N N . SER A 1 212 ? -21.728 14.867 31.149 1.00 14.18 291 SER A N 1
ATOM 1536 C CA . SER A 1 212 ? -21.287 15.543 32.374 1.00 15.20 291 SER A CA 1
ATOM 1537 C C . SER A 1 212 ? -19.919 16.138 32.189 1.00 15.14 291 SER A C 1
ATOM 1538 O O . SER A 1 212 ? -19.665 17.317 32.585 1.00 16.24 291 SER A O 1
ATOM 1541 N N . LEU A 1 213 ? -19.024 15.456 31.529 1.00 14.52 292 LEU A N 1
ATOM 1542 C CA . LEU A 1 213 ? -17.702 15.964 31.316 1.00 14.69 292 LEU A CA 1
ATOM 1543 C C . LEU A 1 213 ? -17.771 17.234 30.464 1.00 14.45 292 LEU A C 1
ATOM 1544 O O . LEU A 1 213 ? -17.158 18.261 30.788 1.00 14.72 292 LEU A O 1
ATOM 1549 N N . LEU A 1 214 ? -18.551 17.202 29.393 1.00 14.02 293 LEU A N 1
ATOM 1550 C CA . LEU A 1 214 ? -18.570 18.343 28.451 1.00 14.15 293 LEU A CA 1
ATOM 1551 C C . LEU A 1 214 ? -19.324 19.519 28.986 1.00 15.65 293 LEU A C 1
ATOM 1552 O O . LEU A 1 214 ? -18.953 20.670 28.709 1.00 14.88 293 LEU A O 1
ATOM 1557 N N . GLU A 1 215 ? -20.306 19.299 29.868 1.00 15.85 294 GLU A N 1
ATOM 1558 C CA . GLU A 1 215 ? -20.967 20.389 30.602 1.00 17.50 294 GLU A CA 1
ATOM 1559 C C . GLU A 1 215 ? -19.988 21.154 31.440 1.00 18.12 294 GLU A C 1
ATOM 1560 O O . GLU A 1 215 ? -20.204 22.384 31.662 1.00 20.07 294 GLU A O 1
ATOM 1566 N N A SER A 1 216 ? -18.906 20.555 31.887 0.50 17.77 295 SER A N 1
ATOM 1567 N N B SER A 1 216 ? -18.929 20.533 31.873 0.50 17.47 295 SER A N 1
ATOM 1568 C CA A SER A 1 216 ? -17.860 21.276 32.671 0.50 19.32 295 SER A CA 1
ATOM 1569 C CA B SER A 1 216 ? -17.927 21.200 32.697 0.50 19.15 295 SER A CA 1
ATOM 1570 C C A SER A 1 216 ? -16.622 21.606 31.863 0.50 17.78 295 SER A C 1
ATOM 1571 C C B SER A 1 216 ? -16.764 21.780 31.900 0.50 17.94 295 SER A C 1
ATOM 1572 O O A SER A 1 216 ? -15.481 21.710 32.356 0.50 16.86 295 SER A O 1
ATOM 1573 O O B SER A 1 216 ? -15.856 22.341 32.450 0.50 19.56 295 SER A O 1
ATOM 1578 N N . THR A 1 217 ? -16.846 21.701 30.543 1.00 15.87 296 THR A N 1
ATOM 1579 C CA . THR A 1 217 ? -15.739 22.067 29.656 1.00 16.15 296 THR A CA 1
ATOM 1580 C C . THR A 1 217 ? -16.207 23.242 28.798 1.00 15.75 296 THR A C 1
ATOM 1581 O O . THR A 1 217 ? -16.828 23.045 27.708 1.00 16.05 296 THR A O 1
ATOM 1585 N N . PRO A 1 218 ? -15.870 24.487 29.148 1.00 15.40 297 PRO A N 1
ATOM 1586 C CA . PRO A 1 218 ? -16.396 25.618 28.410 1.00 15.34 297 PRO A CA 1
ATOM 1587 C C . PRO A 1 218 ? -15.884 25.576 26.957 1.00 13.48 297 PRO A C 1
ATOM 1588 O O . PRO A 1 218 ? -14.687 25.297 26.693 1.00 15.01 297 PRO A O 1
ATOM 1592 N N . SER A 1 219 ? -16.778 25.870 26.028 1.00 14.58 298 SER A N 1
ATOM 1593 C CA . SER A 1 219 ? -16.446 25.879 24.611 1.00 12.57 298 SER A CA 1
ATOM 1594 C C . SER A 1 219 ? -17.476 26.777 23.921 1.00 13.06 298 SER A C 1
ATOM 1595 O O . SER A 1 219 ? -18.668 26.538 24.034 1.00 15.30 298 SER A O 1
ATOM 1598 N N . PRO A 1 220 ? -17.027 27.830 23.229 1.00 13.60 299 PRO A N 1
ATOM 1599 C CA . PRO A 1 220 ? -17.980 28.699 22.596 1.00 13.60 299 PRO A CA 1
ATOM 1600 C C . PRO A 1 220 ? -18.765 28.029 21.511 1.00 12.31 299 PRO A C 1
ATOM 1601 O O . PRO A 1 220 ? -18.278 27.162 20.785 1.00 13.38 299 PRO A O 1
ATOM 1605 N N . VAL A 1 221 ? -19.997 28.431 21.328 1.00 12.48 300 VAL A N 1
ATOM 1606 C CA . VAL A 1 221 ? -20.834 28.005 20.229 1.00 12.07 300 VAL A CA 1
ATOM 1607 C C . VAL A 1 221 ? -20.544 28.801 18.981 1.00 13.39 300 VAL A C 1
ATOM 1608 O O . VAL A 1 221 ? -20.649 30.046 18.995 1.00 15.60 300 VAL A O 1
ATOM 1612 N N . VAL A 1 222 ? -20.190 28.120 17.906 1.00 12.22 301 VAL A N 1
ATOM 1613 C CA . VAL A 1 222 ? -19.735 28.755 16.656 1.00 12.07 301 VAL A CA 1
ATOM 1614 C C . VAL A 1 222 ? -20.317 27.940 15.569 1.00 11.41 301 VAL A C 1
ATOM 1615 O O . VAL A 1 222 ? -20.837 26.859 15.706 1.00 11.10 301 VAL A O 1
ATOM 1619 N N . PHE A 1 223 ? -20.247 28.468 14.342 1.00 11.84 302 PHE A N 1
ATOM 1620 C CA . PHE A 1 223 ? -20.698 27.754 13.194 1.00 12.04 302 PHE A CA 1
ATOM 1621 C C . PHE A 1 223 ? -19.645 26.797 12.798 1.00 11.36 302 PHE A C 1
ATOM 1622 O O . PHE A 1 223 ? -18.573 27.151 12.334 1.00 11.80 302 PHE A O 1
ATOM 1630 N N . CYS A 1 224 ? -19.943 25.506 12.991 1.00 10.71 303 CYS A N 1
ATOM 1631 C CA . CYS A 1 224 ? -19.008 24.397 12.780 1.00 11.40 303 CYS A CA 1
ATOM 1632 C C . CYS A 1 224 ? -19.231 23.704 11.467 1.00 10.91 303 CYS A C 1
ATOM 1633 O O . CYS A 1 224 ? -20.345 23.481 11.052 1.00 10.98 303 CYS A O 1
ATOM 1636 N N . HIS A 1 225 ? -18.136 23.218 10.869 1.00 10.13 304 HIS A N 1
ATOM 1637 C CA . HIS A 1 225 ? -18.191 22.395 9.688 1.00 10.32 304 HIS A CA 1
ATOM 1638 C C . HIS A 1 225 ? -18.677 20.990 9.973 1.00 10.54 304 HIS A C 1
ATOM 1639 O O . HIS A 1 225 ? -19.477 20.392 9.269 1.00 11.17 304 HIS A O 1
ATOM 1646 N N . ASN A 1 226 ? -18.184 20.449 11.109 1.00 10.20 305 ASN A N 1
ATOM 1647 C CA . ASN A 1 226 ? -18.510 19.127 11.638 1.00 9.95 305 ASN A CA 1
ATOM 1648 C C . ASN A 1 226 ? -17.928 17.948 10.884 1.00 10.02 305 ASN A C 1
ATOM 1649 O O . ASN A 1 226 ? -18.176 16.794 11.276 1.00 11.30 305 ASN A O 1
ATOM 1654 N N . ASP A 1 227 ? -17.099 18.202 9.862 1.00 10.46 306 ASP A N 1
ATOM 1655 C CA . ASP A 1 227 ? -16.537 17.106 9.052 1.00 10.78 306 ASP A CA 1
ATOM 1656 C C . ASP A 1 227 ? -15.259 17.549 8.422 1.00 11.40 306 ASP A C 1
ATOM 1657 O O . ASP A 1 227 ? -15.021 17.355 7.237 1.00 11.79 306 ASP A O 1
ATOM 1662 N N A CYS A 1 228 ? -14.359 18.092 9.206 0.50 10.83 307 CYS A N 1
ATOM 1663 N N B CYS A 1 228 ? -14.370 18.130 9.199 0.50 12.53 307 CYS A N 1
ATOM 1664 C CA A CYS A 1 228 ? -13.096 18.621 8.691 0.50 11.23 307 CYS A CA 1
ATOM 1665 C CA B CYS A 1 228 ? -13.080 18.572 8.686 0.50 14.31 307 CYS A CA 1
ATOM 1666 C C A CYS A 1 228 ? -12.012 17.536 8.515 0.50 13.50 307 CYS A C 1
ATOM 1667 C C B CYS A 1 228 ? -12.111 17.439 8.627 0.50 15.85 307 CYS A C 1
ATOM 1668 O O A CYS A 1 228 ? -11.056 17.401 9.263 0.50 14.96 307 CYS A O 1
ATOM 1669 O O B CYS A 1 228 ? -11.360 17.194 9.591 0.50 16.46 307 CYS A O 1
ATOM 1674 N N . GLN A 1 229 ? -12.218 16.680 7.551 1.00 16.21 308 GLN A N 1
ATOM 1675 C CA . GLN A 1 229 ? -11.390 15.488 7.241 1.00 15.72 308 GLN A CA 1
ATOM 1676 C C . GLN A 1 229 ? -10.723 15.906 5.867 1.00 13.80 308 GLN A C 1
ATOM 1677 O O . GLN A 1 229 ? -11.247 16.770 5.110 1.00 13.24 308 GLN A O 1
ATOM 1683 N N . GLU A 1 230 ? -9.659 15.205 5.534 1.00 13.03 309 GLU A N 1
ATOM 1684 C CA . GLU A 1 230 ? -8.898 15.444 4.322 1.00 12.82 309 GLU A CA 1
ATOM 1685 C C . GLU A 1 230 ? -9.736 15.369 3.063 1.00 14.03 309 GLU A C 1
ATOM 1686 O O . GLU A 1 230 ? -9.478 16.111 2.094 1.00 13.27 309 GLU A O 1
ATOM 1692 N N . GLY A 1 231 ? -10.734 14.506 3.030 1.00 12.98 310 GLY A N 1
ATOM 1693 C CA . GLY A 1 231 ? -11.605 14.416 1.834 1.00 13.25 310 GLY A CA 1
ATOM 1694 C C . GLY A 1 231 ? -12.442 15.636 1.551 1.00 12.70 310 GLY A C 1
ATOM 1695 O O . GLY A 1 231 ? -13.054 15.766 0.473 1.00 14.55 310 GLY A O 1
ATOM 1696 N N . ASN A 1 232 ? -12.563 16.538 2.517 1.00 11.28 311 ASN A N 1
ATOM 1697 C CA . ASN A 1 232 ? -13.273 17.797 2.388 1.00 11.61 311 ASN A CA 1
ATOM 1698 C C . ASN A 1 232 ? -12.348 18.988 2.292 1.00 11.58 311 ASN A C 1
ATOM 1699 O O . ASN A 1 232 ? -12.813 20.131 2.515 1.00 14.32 311 ASN A O 1
ATOM 1704 N N . ILE A 1 233 ? -11.072 18.752 2.050 1.00 11.82 312 ILE A N 1
ATOM 1705 C CA . ILE A 1 233 ? -10.144 19.874 1.972 1.00 12.15 312 ILE A CA 1
ATOM 1706 C C . ILE A 1 233 ? -9.472 19.813 0.612 1.00 12.64 312 ILE A C 1
ATOM 1707 O O . ILE A 1 233 ? -8.780 18.835 0.281 1.00 13.84 312 ILE A O 1
ATOM 1712 N N . LEU A 1 234 ? -9.665 20.855 -0.180 1.00 12.96 313 LEU A N 1
ATOM 1713 C CA . LEU A 1 234 ? -9.015 20.932 -1.490 1.00 12.88 313 LEU A CA 1
ATOM 1714 C C . LEU A 1 234 ? -7.635 21.560 -1.393 1.00 13.19 313 LEU A C 1
ATOM 1715 O O . LEU A 1 234 ? -7.473 22.554 -0.697 1.00 13.84 313 LEU A O 1
ATOM 1720 N N . LEU A 1 235 ? -6.651 20.941 -2.059 1.00 13.01 314 LEU A N 1
ATOM 1721 C CA . LEU A 1 235 ? -5.326 21.502 -2.333 1.00 12.40 314 LEU A CA 1
ATOM 1722 C C . LEU A 1 235 ? -5.408 22.165 -3.710 1.00 11.70 314 LEU A C 1
ATOM 1723 O O . LEU A 1 235 ? -5.664 21.477 -4.701 1.00 13.27 314 LEU A O 1
ATOM 1728 N N . LEU A 1 236 ? -5.321 23.482 -3.688 1.00 12.44 315 LEU A N 1
ATOM 1729 C CA . LEU A 1 236 ? -5.608 24.266 -4.942 1.00 13.14 315 LEU A CA 1
ATOM 1730 C C . LEU A 1 236 ? -4.514 24.100 -5.951 1.00 12.80 315 LEU A C 1
ATOM 1731 O O . LEU A 1 236 ? -3.316 24.278 -5.622 1.00 13.88 315 LEU A O 1
ATOM 1736 N N . GLU A 1 237 ? -4.901 23.803 -7.191 1.00 13.71 316 GLU A N 1
ATOM 1737 C CA . GLU A 1 237 ? -3.913 23.589 -8.240 0.50 12.15 316 GLU A CA 1
ATOM 1738 C C . GLU A 1 237 ? -3.112 24.855 -8.476 1.00 15.85 316 GLU A C 1
ATOM 1739 O O . GLU A 1 237 ? -3.649 25.961 -8.569 1.00 18.26 316 GLU A O 1
ATOM 1745 N N . GLY A 1 238 ? -1.810 24.652 -8.546 1.00 16.05 317 GLY A N 1
ATOM 1746 C CA . GLY A 1 238 ? -0.895 25.740 -8.694 1.00 17.92 317 GLY A CA 1
ATOM 1747 C C . GLY A 1 238 ? -0.455 26.451 -7.481 1.00 18.09 317 GLY A C 1
ATOM 1748 O O . GLY A 1 238 ? 0.482 27.244 -7.540 1.00 19.33 317 GLY A O 1
ATOM 1749 N N . ARG A 1 239 ? -1.081 26.217 -6.314 1.00 15.78 318 ARG A N 1
ATOM 1750 C CA . ARG A 1 239 ? -0.684 26.774 -5.012 1.00 16.15 318 ARG A CA 1
ATOM 1751 C C . ARG A 1 239 ? 0.087 25.752 -4.150 1.00 16.33 318 ARG A C 1
ATOM 1752 O O . ARG A 1 239 ? 0.400 26.071 -3.018 1.00 16.27 318 ARG A O 1
ATOM 1760 N N . GLU A 1 240 ? 0.450 24.606 -4.679 1.00 17.36 319 GLU A N 1
ATOM 1761 C CA . GLU A 1 240 ? 1.018 23.505 -3.830 1.00 19.38 319 GLU A CA 1
ATOM 1762 C C . GLU A 1 240 ? 2.341 23.889 -3.212 1.00 20.58 319 GLU A C 1
ATOM 1763 O O . GLU A 1 240 ? 2.668 23.351 -2.146 1.00 23.44 319 GLU A O 1
ATOM 1769 N N . ASN A 1 241 ? 3.062 24.800 -3.780 1.00 21.83 320 ASN A N 1
ATOM 1770 C CA . ASN A 1 241 ? 4.333 25.258 -3.162 1.00 24.91 320 ASN A CA 1
ATOM 1771 C C . ASN A 1 241 ? 4.217 26.604 -2.511 1.00 23.47 320 ASN A C 1
ATOM 1772 O O . ASN A 1 241 ? 5.238 27.235 -2.163 1.00 26.15 320 ASN A O 1
ATOM 1777 N N . SER A 1 242 ? 3.012 27.164 -2.360 1.00 18.49 321 SER A N 1
ATOM 1778 C CA . SER A 1 242 ? 2.815 28.406 -1.778 1.00 17.46 321 SER A CA 1
ATOM 1779 C C . SER A 1 242 ? 2.815 28.256 -0.209 1.00 19.07 321 SER A C 1
ATOM 1780 O O . SER A 1 242 ? 2.392 27.208 0.261 1.00 23.17 321 SER A O 1
ATOM 1783 N N . GLU A 1 243 ? 3.186 29.345 0.386 1.00 22.70 322 GLU A N 1
ATOM 1784 C CA . GLU A 1 243 ? 3.337 29.410 1.855 1.00 27.50 322 GLU A CA 1
ATOM 1785 C C . GLU A 1 243 ? 1.982 29.238 2.528 1.00 27.93 322 GLU A C 1
ATOM 1786 O O . GLU A 1 243 ? 1.814 28.458 3.490 1.00 31.06 322 GLU A O 1
ATOM 1792 N N . LYS A 1 244 ? 1.007 29.952 1.999 1.00 19.82 323 LYS A N 1
ATOM 1793 C CA . LYS A 1 244 ? -0.308 30.169 2.622 1.00 20.21 323 LYS A CA 1
ATOM 1794 C C . LYS A 1 244 ? -1.348 30.053 1.501 1.00 17.24 323 LYS A C 1
ATOM 1795 O O . LYS A 1 244 ? -1.004 30.088 0.284 1.00 16.13 323 LYS A O 1
ATOM 1801 N N . GLN A 1 245 ? -2.598 30.027 1.878 1.00 15.26 324 GLN A N 1
ATOM 1802 C CA . GLN A 1 245 ? -3.726 30.116 0.989 1.00 15.58 324 GLN A CA 1
ATOM 1803 C C . GLN A 1 245 ? -3.593 29.099 -0.117 1.00 14.59 324 GLN A C 1
ATOM 1804 O O . GLN A 1 245 ? -3.795 29.399 -1.330 1.00 14.60 324 GLN A O 1
ATOM 1810 N N . LYS A 1 246 ? -3.352 27.864 0.233 1.00 13.20 325 LYS A N 1
ATOM 1811 C CA . LYS A 1 246 ? -3.357 26.795 -0.715 1.00 14.07 325 LYS A CA 1
ATOM 1812 C C . LYS A 1 246 ? -4.447 25.811 -0.585 1.00 13.32 325 LYS A C 1
ATOM 1813 O O . LYS A 1 246 ? -4.510 24.855 -1.335 1.00 12.55 325 LYS A O 1
ATOM 1819 N N . LEU A 1 247 ? -5.338 26.051 0.360 1.00 13.27 326 LEU A N 1
ATOM 1820 C CA . LEU A 1 247 ? -6.451 25.116 0.638 1.00 12.19 326 LEU A CA 1
ATOM 1821 C C . LEU A 1 247 ? -7.783 25.761 0.541 1.00 12.93 326 LEU A C 1
ATOM 1822 O O . LEU A 1 247 ? -7.914 26.985 0.641 1.00 15.10 326 LEU A O 1
ATOM 1827 N N . MET A 1 248 ? -8.799 24.937 0.381 1.00 12.51 327 MET A N 1
ATOM 1828 C CA . MET A 1 248 ? -10.206 25.359 0.516 1.00 13.85 327 MET A CA 1
ATOM 1829 C C . MET A 1 248 ? -10.947 24.263 1.275 1.00 14.12 327 MET A C 1
ATOM 1830 O O . MET A 1 248 ? -10.935 23.113 0.854 1.00 14.63 327 MET A O 1
ATOM 1835 N N . LEU A 1 249 ? -11.667 24.629 2.328 1.00 14.37 328 LEU A N 1
ATOM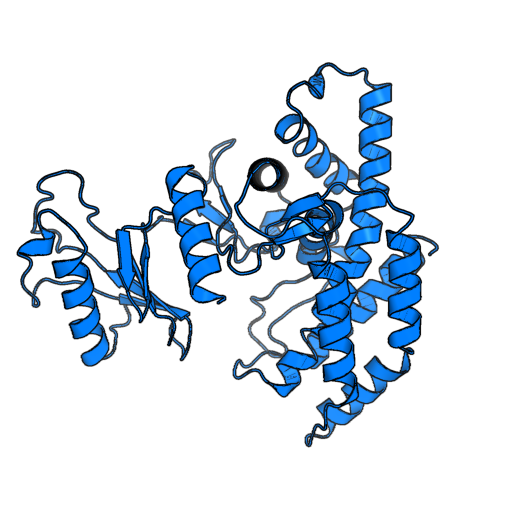 1836 C CA . LEU A 1 249 ? -12.545 23.717 3.000 1.00 15.42 328 LEU A CA 1
ATOM 1837 C C . LEU A 1 249 ? -13.894 23.655 2.259 1.00 15.88 328 LEU A C 1
ATOM 1838 O O . LEU A 1 249 ? -14.426 24.697 1.885 1.00 19.78 328 LEU A O 1
ATOM 1843 N N . ILE A 1 250 ? -14.387 22.503 1.906 1.00 13.65 329 ILE A N 1
ATOM 1844 C CA . ILE A 1 250 ? -15.612 22.349 1.154 1.00 14.42 329 ILE A CA 1
ATOM 1845 C C . ILE A 1 250 ? -16.565 21.375 1.810 1.00 13.95 329 ILE A C 1
ATOM 1846 O O . ILE A 1 250 ? -16.229 20.856 2.872 1.00 12.09 329 ILE A O 1
ATOM 1851 N N . ASP A 1 251 ? -17.721 21.092 1.231 1.00 14.49 330 ASP A N 1
ATOM 1852 C CA . ASP A 1 251 ? -18.609 20.052 1.683 1.00 15.08 330 ASP A CA 1
ATOM 1853 C C . ASP A 1 251 ? -19.159 20.388 3.074 1.00 14.21 330 ASP A C 1
ATOM 1854 O O . ASP A 1 251 ? -18.926 19.695 4.064 1.00 13.01 330 ASP A O 1
ATOM 1859 N N . PHE A 1 252 ? -19.891 21.464 3.151 1.00 14.20 331 PHE A N 1
ATOM 1860 C CA . PHE A 1 252 ? -20.473 22.051 4.309 1.00 14.40 331 PHE A CA 1
ATOM 1861 C C . PHE A 1 252 ? -21.803 21.456 4.724 1.00 14.29 331 PHE A C 1
ATOM 1862 O O . PHE A 1 252 ? -22.446 21.997 5.633 1.00 14.59 331 PHE A O 1
ATOM 1870 N N . GLU A 1 253 ? -22.236 20.387 4.105 1.00 13.91 332 GLU A N 1
ATOM 1871 C CA . GLU A 1 253 ? -23.631 19.959 4.300 1.00 15.05 332 GLU A CA 1
ATOM 1872 C C . GLU A 1 253 ? -24.015 19.532 5.694 1.00 14.13 332 GLU A C 1
ATOM 1873 O O . GLU A 1 253 ? -25.200 19.549 6.043 1.00 16.56 332 GLU A O 1
ATOM 1879 N N . TYR A 1 254 ? -23.035 19.156 6.527 1.00 12.02 333 TYR A N 1
ATOM 1880 C CA . TYR A 1 254 ? -23.294 18.774 7.915 1.00 12.21 333 TYR A CA 1
ATOM 1881 C C . TYR A 1 254 ? -23.038 19.886 8.926 1.00 11.57 333 TYR A C 1
ATOM 1882 O O . TYR A 1 254 ? -23.117 19.672 10.122 1.00 12.35 333 TYR A O 1
ATOM 1891 N N . SER A 1 255 ? -22.696 21.031 8.396 1.00 10.22 334 SER A N 1
ATOM 1892 C CA A SER A 1 255 ? -22.494 22.231 9.319 0.50 8.20 334 SER A CA 1
ATOM 1893 C CA B SER A 1 255 ? -22.454 22.228 9.275 0.50 8.20 334 SER A CA 1
ATOM 1894 C C . SER A 1 255 ? -23.774 22.688 10.170 1.00 10.08 334 SER A C 1
ATOM 1895 O O . SER A 1 255 ? -24.978 22.427 9.931 1.00 11.52 334 SER A O 1
ATOM 1900 N N . SER A 1 256 ? -23.374 23.146 11.338 1.00 11.09 335 SER A N 1
ATOM 1901 C CA . SER A 1 256 ? -24.394 23.554 12.283 1.00 11.56 335 SER A CA 1
ATOM 1902 C C . SER A 1 256 ? -23.745 24.392 13.342 1.00 11.49 335 SER A C 1
ATOM 1903 O O . SER A 1 256 ? -22.516 24.340 13.524 1.00 11.42 335 SER A O 1
ATOM 1906 N N . TYR A 1 257 ? -24.502 25.219 14.073 1.00 11.65 336 TYR A N 1
ATOM 1907 C CA . TYR A 1 257 ? -23.959 25.795 15.298 1.00 11.42 336 TYR A CA 1
ATOM 1908 C C . TYR A 1 257 ? -23.679 24.694 16.304 1.00 12.44 336 TYR A C 1
ATOM 1909 O O . TYR A 1 257 ? -24.548 23.834 16.577 1.00 14.58 336 TYR A O 1
ATOM 1918 N N . ASN A 1 258 ? -22.497 24.693 16.834 1.00 10.27 337 ASN A N 1
ATOM 1919 C CA . ASN A 1 258 ? -22.046 23.563 17.679 1.00 10.64 337 ASN A CA 1
ATOM 1920 C C . ASN A 1 258 ? -20.878 24.118 18.476 1.00 11.13 337 ASN A C 1
ATOM 1921 O O . ASN A 1 258 ? -20.383 25.222 18.329 1.00 11.75 337 ASN A O 1
ATOM 1926 N N . TYR A 1 259 ? -20.372 23.313 19.442 1.00 10.49 338 TYR A N 1
ATOM 1927 C CA . TYR A 1 259 ? -19.261 23.705 20.256 1.00 11.23 338 TYR A CA 1
ATOM 1928 C C . TYR A 1 259 ? -18.009 23.705 19.422 1.00 11.61 338 TYR A C 1
ATOM 1929 O O . TYR A 1 259 ? -17.659 22.714 18.765 1.00 11.51 338 TYR A O 1
ATOM 1938 N N . ARG A 1 260 ? -17.219 24.759 19.530 1.00 11.26 339 ARG A N 1
ATOM 1939 C CA . ARG A 1 260 ? -15.962 24.885 18.837 1.00 12.72 339 ARG A CA 1
ATOM 1940 C C . ARG A 1 260 ? -15.066 23.672 19.079 1.00 12.27 339 ARG A C 1
ATOM 1941 O O . ARG A 1 260 ? -14.342 23.197 18.187 1.00 13.07 339 ARG A O 1
ATOM 1949 N N . GLY A 1 261 ? -15.046 23.218 20.310 1.00 11.59 340 GLY A N 1
ATOM 1950 C CA . GLY A 1 261 ? -14.208 22.119 20.697 1.00 11.37 340 GLY A CA 1
ATOM 1951 C C . GLY A 1 261 ? -14.476 20.886 19.855 1.00 10.30 340 GLY A C 1
ATOM 1952 O O . GLY A 1 261 ? -13.543 20.087 19.587 1.00 10.70 340 GLY A O 1
ATOM 1953 N N . PHE A 1 262 ? -15.750 20.647 19.49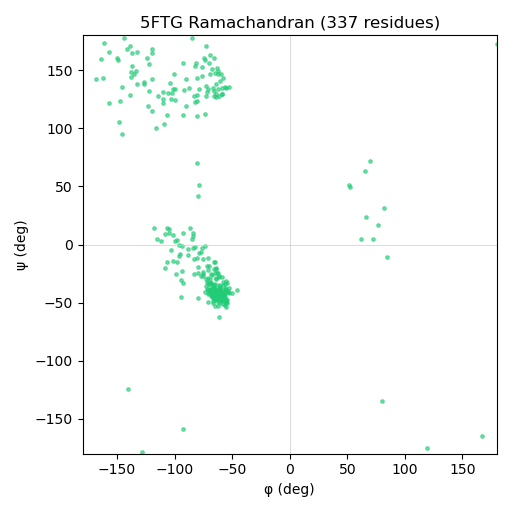7 1.00 10.04 341 PHE A N 1
ATOM 1954 C CA . PHE A 1 262 ? -16.070 19.496 18.626 1.00 10.08 341 PHE A CA 1
ATOM 1955 C C . PHE A 1 262 ? -15.400 19.607 17.294 1.00 10.20 341 PHE A C 1
ATOM 1956 O O . PHE A 1 262 ? -14.843 18.628 16.775 1.00 9.83 341 PHE A O 1
ATOM 1964 N N . ASP A 1 263 ? -15.455 20.780 16.677 1.00 10.28 342 ASP A N 1
ATOM 1965 C CA . ASP A 1 263 ? -14.921 20.857 15.315 1.00 10.18 342 ASP A CA 1
ATOM 1966 C C . ASP A 1 263 ? -13.414 20.604 15.298 1.00 10.15 342 ASP A C 1
ATOM 1967 O O . ASP A 1 263 ? -12.872 19.925 14.472 1.00 10.74 342 ASP A O 1
ATOM 1972 N N . ILE A 1 264 ? -12.720 21.192 16.295 1.00 10.42 343 ILE A N 1
ATOM 1973 C CA . ILE A 1 264 ? -11.282 21.051 16.370 1.00 10.17 343 ILE A CA 1
ATOM 1974 C C . ILE A 1 264 ? -10.927 19.581 16.784 1.00 10.14 343 ILE A C 1
ATOM 1975 O O . ILE A 1 264 ? -10.104 18.916 16.168 1.00 10.04 343 ILE A O 1
ATOM 1980 N N . GLY A 1 265 ? -11.565 19.102 17.817 1.00 9.57 344 GLY A N 1
ATOM 1981 C CA . GLY A 1 265 ? -11.296 17.735 18.259 1.00 9.57 344 GLY A CA 1
ATOM 1982 C C . GLY A 1 265 ? -11.608 16.712 17.209 1.00 9.25 344 GLY A C 1
ATOM 1983 O O . GLY A 1 265 ? -10.885 15.744 17.048 1.00 9.38 344 GLY A O 1
ATOM 1984 N N . ASN A 1 266 ? -12.688 16.912 16.477 1.00 9.07 345 ASN A N 1
ATOM 1985 C CA . ASN A 1 266 ? -13.023 16.041 15.338 1.00 9.11 345 ASN A CA 1
ATOM 1986 C C . ASN A 1 266 ? -11.952 16.060 14.282 1.00 9.14 345 ASN A C 1
ATOM 1987 O O . ASN A 1 266 ? -11.577 14.978 13.790 1.00 9.44 345 ASN A O 1
ATOM 1992 N N . HIS A 1 267 ? -11.434 17.241 13.946 1.00 9.05 346 HIS A N 1
ATOM 1993 C CA . HIS A 1 267 ? -10.340 17.296 13.033 1.00 9.15 346 HIS A CA 1
ATOM 1994 C C . HIS A 1 267 ? -9.129 16.474 13.489 1.00 9.44 346 HIS A C 1
ATOM 1995 O O . HIS A 1 267 ? -8.514 15.722 12.711 1.00 10.50 346 HIS A O 1
ATOM 2002 N N . PHE A 1 268 ? -8.800 16.653 14.774 1.00 9.61 347 PHE A N 1
ATOM 2003 C CA . PHE A 1 268 ? -7.653 15.909 15.304 1.00 10.29 347 PHE A CA 1
ATOM 2004 C C . PHE A 1 268 ? -7.856 14.406 15.197 1.00 10.55 347 PHE A C 1
ATOM 2005 O O . PHE A 1 268 ? -6.946 13.626 14.896 1.00 10.23 347 PHE A O 1
ATOM 2013 N N . CYS A 1 269 ? -9.075 13.974 15.532 1.00 9.90 348 CYS A N 1
ATOM 2014 C CA . CYS A 1 269 ? -9.404 12.560 15.369 1.00 10.25 348 CYS A CA 1
ATOM 2015 C C . CYS A 1 269 ? -9.142 12.054 13.969 1.00 10.20 348 CYS A C 1
ATOM 2016 O O . CYS A 1 269 ? -8.715 10.909 13.797 1.00 10.79 348 CYS A O 1
ATOM 2019 N N . GLU A 1 270 ? -9.454 12.874 12.964 1.00 10.05 349 GLU A N 1
ATOM 2020 C CA . GLU A 1 270 ? -9.322 12.464 11.582 1.00 9.90 349 GLU A CA 1
ATOM 2021 C C . GLU A 1 270 ? -7.872 12.211 11.182 1.00 10.61 349 GLU A C 1
ATOM 2022 O O . GLU A 1 270 ? -7.649 11.531 10.171 1.00 11.20 349 GLU A O 1
ATOM 2028 N N . TRP A 1 271 ? -6.891 12.652 11.946 1.00 10.50 350 TRP A N 1
ATOM 2029 C CA . TRP A 1 271 ? -5.518 12.252 11.702 1.00 10.84 350 TRP A CA 1
ATOM 2030 C C . TRP A 1 271 ? -5.312 10.753 11.760 1.00 11.60 350 TRP A C 1
ATOM 2031 O O . TRP A 1 271 ? -4.354 10.244 11.172 1.00 12.86 350 TRP A O 1
ATOM 2042 N N . MET A 1 272 ? -6.144 10.070 12.530 1.00 10.50 351 MET A N 1
ATOM 2043 C CA . MET A 1 272 ? -5.989 8.607 12.760 1.00 11.27 351 MET A CA 1
ATOM 2044 C C . MET A 1 272 ? -6.546 7.718 11.729 1.00 11.85 351 MET A C 1
ATOM 2045 O O . MET A 1 272 ? -6.316 6.497 11.793 1.00 13.05 351 MET A O 1
ATOM 2050 N N . TYR A 1 273 ? -7.341 8.233 10.820 1.00 11.28 352 TYR A N 1
ATOM 2051 C CA . TYR A 1 273 ? -8.124 7.396 9.905 1.00 11.99 352 TYR A CA 1
ATOM 2052 C C . TYR A 1 273 ? -7.790 7.710 8.456 1.00 13.45 352 TYR A C 1
ATOM 2053 O O . TYR A 1 273 ? -7.896 8.848 8.048 1.00 14.17 352 TYR A O 1
ATOM 2062 N N . ASP A 1 274 ? -7.540 6.657 7.666 1.00 14.31 353 ASP A N 1
ATOM 2063 C CA . ASP A 1 274 ? -7.269 6.793 6.243 1.00 14.89 353 ASP A CA 1
ATOM 2064 C C . ASP A 1 274 ? -8.321 6.042 5.521 1.00 14.83 353 ASP A C 1
ATOM 2065 O O . ASP A 1 274 ? -8.378 4.784 5.679 1.00 16.05 353 ASP A O 1
ATOM 2070 N N . TYR A 1 275 ? -9.153 6.725 4.756 1.00 15.05 354 TYR A N 1
ATOM 2071 C CA . TYR A 1 275 ? -10.287 6.138 4.069 1.00 14.99 354 TYR A CA 1
ATOM 2072 C C . TYR A 1 275 ? -9.972 5.686 2.642 1.00 17.07 354 TYR A C 1
ATOM 2073 O O . TYR A 1 275 ? -10.908 5.334 1.915 1.00 18.50 354 TYR A O 1
ATOM 2082 N N . SER A 1 276 ? -8.686 5.697 2.311 1.00 18.11 355 SER A N 1
ATOM 2083 C CA . SER A 1 276 ? -8.259 5.289 0.933 1.00 19.83 355 SER A CA 1
ATOM 2084 C C . SER A 1 276 ? -7.763 3.872 0.900 1.00 22.39 355 SER A C 1
ATOM 2085 O O . SER A 1 276 ? -7.370 3.411 -0.243 1.00 23.91 355 SER A O 1
ATOM 2088 N N . TYR A 1 277 ? -7.800 3.128 1.990 1.00 22.71 356 TYR A N 1
ATOM 2089 C CA . TYR A 1 277 ? -7.340 1.729 2.052 1.00 22.95 356 TYR A CA 1
ATOM 2090 C C . TYR A 1 277 ? -8.154 0.848 1.121 1.00 25.64 356 TYR A C 1
ATOM 2091 O O . TYR A 1 277 ? -9.364 0.916 1.086 1.00 24.32 356 TYR A O 1
ATOM 2100 N N . GLU A 1 278 ? -7.510 0.056 0.228 1.00 28.46 357 GLU A N 1
ATOM 2101 C CA . GLU A 1 278 ? -8.223 -0.438 -0.964 1.00 32.90 357 GLU A CA 1
ATOM 2102 C C . GLU A 1 278 ? -8.838 -1.806 -0.781 1.00 36.70 357 GLU A C 1
ATOM 2103 O O . GLU A 1 278 ? -9.505 -2.368 -1.709 1.00 39.61 357 GLU A O 1
ATOM 2109 N N . LYS A 1 279 ? -8.637 -2.366 0.393 1.00 30.92 358 LYS A N 1
ATOM 2110 C CA . LYS A 1 279 ? -9.369 -3.578 0.727 1.00 33.23 358 LYS A CA 1
ATOM 2111 C C . LYS A 1 279 ? -10.242 -3.422 1.954 1.00 28.87 358 LYS A C 1
ATOM 2112 O O . LYS A 1 279 ? -10.095 -2.463 2.729 1.00 26.57 358 LYS A O 1
ATOM 2118 N N . TYR A 1 280 ? -11.108 -4.389 2.170 1.00 28.41 359 TYR A N 1
ATOM 2119 C CA . TYR A 1 280 ? -11.929 -4.433 3.365 1.00 23.94 359 TYR A CA 1
ATOM 2120 C C . TYR A 1 280 ? -11.072 -4.322 4.589 1.00 23.77 359 TYR A C 1
ATOM 2121 O O . TYR A 1 280 ? -10.075 -4.978 4.744 1.00 27.81 359 TYR A O 1
ATOM 2130 N N . PRO A 1 281 ? -11.458 -3.484 5.608 1.00 20.56 360 PRO A N 1
ATOM 2131 C CA . PRO A 1 281 ? -12.704 -2.723 5.712 1.00 20.42 360 PRO A CA 1
ATOM 2132 C C . PRO A 1 281 ? -12.766 -1.317 5.041 1.00 20.46 360 PRO A C 1
ATOM 2133 O O . PRO A 1 281 ? -13.726 -0.582 5.226 1.00 18.38 360 PRO A O 1
ATOM 2137 N N . PHE A 1 282 ? -11.796 -0.987 4.168 1.00 19.01 361 PHE A N 1
ATOM 2138 C CA . PHE A 1 282 ? -11.790 0.224 3.345 1.00 17.92 361 PHE A CA 1
ATOM 2139 C C . PHE A 1 282 ? -11.388 1.462 4.190 1.00 15.20 361 PHE A C 1
ATOM 2140 O O . PHE A 1 282 ? -11.526 2.534 3.698 1.00 17.55 361 PHE A O 1
ATOM 2148 N N . PHE A 1 283 ? -10.816 1.192 5.322 1.00 14.77 362 PHE A N 1
ATOM 2149 C CA . PHE A 1 283 ? -10.083 2.219 6.069 1.00 15.25 362 PHE A CA 1
ATOM 2150 C C . PHE A 1 283 ? -8.973 1.592 6.850 1.00 15.36 362 PHE A C 1
ATOM 2151 O O . PHE A 1 283 ? -8.978 0.390 7.209 1.00 16.56 362 PHE A O 1
ATOM 2159 N N . ARG A 1 284 ? -7.975 2.411 7.262 1.00 15.54 363 ARG A N 1
ATOM 2160 C CA . ARG A 1 284 ? -6.971 2.075 8.173 1.00 17.01 363 ARG A CA 1
ATOM 2161 C C . ARG A 1 284 ? -7.055 3.009 9.376 1.00 17.13 363 ARG A C 1
ATOM 2162 O O . ARG A 1 284 ? -7.367 4.189 9.149 1.00 18.07 363 ARG A O 1
ATOM 2170 N N . ALA A 1 285 ? -6.815 2.521 10.586 1.00 15.77 364 ALA A N 1
ATOM 2171 C CA . ALA A 1 285 ? -6.899 3.324 11.819 1.00 15.00 364 ALA A CA 1
ATOM 2172 C C . ALA A 1 285 ? -5.593 3.162 12.538 1.00 16.37 364 ALA A C 1
ATOM 2173 O O . ALA A 1 285 ? -4.987 2.066 12.542 1.00 18.38 364 ALA A O 1
ATOM 2175 N N . ASN A 1 286 ? -5.049 4.200 13.128 1.00 15.88 365 ASN A N 1
ATOM 2176 C CA . ASN A 1 286 ? -3.788 4.139 13.854 1.00 15.74 365 ASN A CA 1
ATOM 2177 C C . ASN A 1 286 ? -3.863 5.143 14.960 1.00 14.58 365 ASN A C 1
ATOM 2178 O O . ASN A 1 286 ? -3.767 6.339 14.748 1.00 14.34 365 ASN A O 1
ATOM 2183 N N . ILE A 1 287 ? -4.031 4.669 16.189 1.00 14.65 366 ILE A N 1
ATOM 2184 C CA . ILE A 1 287 ? -4.089 5.478 17.370 1.00 15.19 366 ILE A CA 1
ATOM 2185 C C . ILE A 1 287 ? -2.862 6.365 17.532 1.00 15.77 366 ILE A C 1
ATOM 2186 O O . ILE A 1 287 ? -2.928 7.426 18.105 1.00 16.48 366 ILE A O 1
ATOM 2191 N N . ARG A 1 288 ? -1.704 5.883 17.041 1.00 15.14 367 ARG A N 1
ATOM 2192 C CA . ARG A 1 288 ? -0.490 6.633 17.202 1.00 16.17 367 ARG A CA 1
ATOM 2193 C C . ARG A 1 288 ? -0.362 7.819 16.277 1.00 15.49 367 ARG A C 1
ATOM 2194 O O . ARG A 1 288 ? 0.580 8.584 16.420 1.00 18.06 367 ARG A O 1
ATOM 2202 N N . LYS A 1 289 ? -1.330 8.000 15.390 1.00 13.80 368 LYS A N 1
ATOM 2203 C CA . LYS A 1 289 ? -1.275 9.127 14.458 1.00 14.71 368 LYS A CA 1
ATOM 2204 C C . LYS A 1 289 ? -2.078 10.327 14.955 1.00 12.43 368 LYS A C 1
ATOM 2205 O O . LYS A 1 289 ? -2.081 11.372 14.283 1.00 12.95 368 LYS A O 1
ATOM 2211 N N . TYR A 1 290 ? -2.702 10.219 16.106 1.00 11.57 369 TYR A N 1
ATOM 2212 C CA . TYR A 1 290 ? -3.339 11.402 16.684 1.00 11.67 369 TYR A CA 1
ATOM 2213 C C . TYR A 1 290 ? -2.278 12.484 16.876 1.00 11.81 369 TYR A C 1
ATOM 2214 O O . TYR A 1 290 ? -1.136 12.162 17.234 1.00 13.23 369 TYR A O 1
ATOM 2223 N N . PRO A 1 291 ? -2.587 13.750 16.682 1.00 10.98 370 PRO A N 1
ATOM 2224 C CA . PRO A 1 291 ? -1.532 14.775 16.845 1.00 11.71 370 PRO A CA 1
ATOM 2225 C C . PRO A 1 291 ? -0.978 14.766 18.269 1.00 11.77 370 PRO A C 1
ATOM 2226 O O . PRO A 1 291 ? -1.710 14.663 19.252 1.00 12.76 370 PRO A O 1
ATOM 2230 N N . THR A 1 292 ? 0.338 14.947 18.345 1.00 11.95 371 THR A N 1
ATOM 2231 C CA . THR A 1 292 ? 0.938 15.144 19.651 1.00 11.57 371 THR A CA 1
ATOM 2232 C C . THR A 1 292 ? 0.525 16.469 20.208 1.00 12.07 371 THR A C 1
ATOM 2233 O O . THR A 1 292 ? 0.006 17.357 19.494 1.00 12.14 371 THR A O 1
ATOM 2237 N N . LYS A 1 293 ? 0.675 16.704 21.509 1.00 12.26 372 LYS A N 1
ATOM 2238 C CA . LYS A 1 293 ? 0.316 18.020 22.040 1.00 12.08 372 LYS A CA 1
ATOM 2239 C C . LYS A 1 293 ? 1.109 19.144 21.338 1.00 12.34 372 LYS A C 1
ATOM 2240 O O . LYS A 1 293 ? 0.617 20.269 21.170 1.00 12.86 372 LYS A O 1
ATOM 2246 N N . LYS A 1 294 ? 2.376 18.865 20.976 1.00 12.07 373 LYS A N 1
ATOM 2247 C CA . LYS A 1 294 ? 3.143 19.864 20.247 1.00 12.88 373 LYS A CA 1
ATOM 2248 C C . LYS A 1 294 ? 2.455 20.256 18.905 1.00 12.28 373 LYS A C 1
ATOM 2249 O O . LYS A 1 294 ? 2.314 21.442 18.549 1.00 12.81 373 LYS A O 1
ATOM 2255 N N . GLN A 1 295 ? 2.030 19.220 18.175 1.00 11.89 374 GLN A N 1
ATOM 2256 C CA . GLN A 1 295 ? 1.279 19.462 16.917 1.00 11.72 374 GLN A CA 1
ATOM 2257 C C . GLN A 1 295 ? -0.027 20.177 17.192 1.00 11.94 374 GLN A C 1
ATOM 2258 O O . GLN A 1 295 ? -0.456 21.046 16.409 1.00 12.88 374 GLN A O 1
ATOM 2264 N N . GLN A 1 296 ? -0.715 19.835 18.242 1.00 10.60 375 GLN A N 1
ATOM 2265 C CA . GLN A 1 296 ? -1.950 20.502 18.595 1.00 11.15 375 GLN A CA 1
ATOM 2266 C C . GLN A 1 296 ? -1.687 21.953 18.905 1.00 10.85 375 GLN A C 1
ATOM 2267 O O . GLN A 1 296 ? -2.495 22.810 18.507 1.00 11.55 375 GLN A O 1
ATOM 2273 N N . LEU A 1 297 ? -0.616 22.250 19.657 1.00 11.55 376 LEU A N 1
ATOM 2274 C CA . LEU A 1 297 ? -0.269 23.639 19.945 1.00 12.67 376 LEU A CA 1
ATOM 2275 C C . LEU A 1 297 ? 0.018 24.397 18.696 1.00 10.90 376 LEU A C 1
ATOM 2276 O O . LEU A 1 297 ? -0.331 25.596 18.575 1.00 12.92 376 LEU A O 1
ATOM 2281 N N . HIS A 1 298 ? 0.654 23.799 17.707 1.00 11.79 377 HIS A N 1
ATOM 2282 C CA . HIS A 1 298 ? 0.869 24.477 16.467 1.00 12.09 377 HIS A CA 1
ATOM 2283 C C . HIS A 1 298 ? -0.431 24.877 15.776 1.00 12.07 377 HIS A C 1
ATOM 2284 O O . HIS A 1 298 ? -0.576 25.991 15.274 1.00 12.92 377 HIS A O 1
ATOM 2291 N N . PHE A 1 299 ? -1.366 23.955 15.731 1.00 11.53 378 PHE A N 1
ATOM 2292 C CA . PHE A 1 299 ? -2.671 24.173 15.147 1.00 11.95 378 PHE A CA 1
ATOM 2293 C C . PHE A 1 299 ? -3.381 25.293 15.899 1.00 12.01 378 PHE A C 1
ATOM 2294 O O . PHE A 1 299 ? -3.843 26.280 15.302 1.00 11.96 378 PHE A O 1
ATOM 2302 N N . ILE A 1 300 ? -3.422 25.196 17.245 1.00 11.88 379 ILE A N 1
ATOM 2303 C CA . ILE A 1 300 ? -4.091 26.171 18.081 1.00 12.35 379 ILE A CA 1
ATOM 2304 C C . ILE A 1 300 ? -3.496 27.551 17.953 1.00 13.19 379 ILE A C 1
ATOM 2305 O O . ILE A 1 300 ? -4.195 28.577 17.985 1.00 12.07 379 ILE A O 1
ATOM 2310 N N . SER A 1 301 ? -2.174 27.593 17.770 1.00 12.75 380 SER A N 1
ATOM 2311 C CA . SER A 1 301 ? -1.491 28.873 17.683 1.00 13.29 380 SER A CA 1
ATOM 2312 C C . SER A 1 301 ? -1.818 29.591 16.374 1.00 12.97 380 SER A C 1
ATOM 2313 O O . SER A 1 301 ? -1.650 30.797 16.291 1.00 14.87 380 SER A O 1
ATOM 2316 N N . SER A 1 302 ? -2.104 28.804 15.388 1.00 12.86 381 SER A N 1
ATOM 2317 C CA A SER A 1 302 ? -2.724 29.494 14.114 0.50 12.67 381 SER A CA 1
ATOM 2318 C CA B SER A 1 302 ? -2.677 29.381 14.223 0.50 12.67 381 SER A CA 1
ATOM 2319 C C . SER A 1 302 ? -4.263 29.845 14.176 1.00 12.99 381 SER A C 1
ATOM 2320 O O . SER A 1 302 ? -4.799 30.849 13.711 1.00 14.00 381 SER A O 1
ATOM 2325 N N . TYR A 1 303 ? -4.975 28.945 14.878 1.00 11.82 382 TYR A N 1
ATOM 2326 C CA . TYR A 1 303 ? -6.419 29.156 15.036 1.00 11.86 382 TYR A CA 1
ATOM 2327 C C . TYR A 1 303 ? -6.691 30.449 15.787 1.00 13.00 382 TYR A C 1
ATOM 2328 O O . TYR A 1 303 ? -7.517 31.247 15.391 1.00 12.25 382 TYR A O 1
ATOM 2337 N N . LEU A 1 304 ? -6.086 30.614 16.946 1.00 13.05 383 LEU A N 1
ATOM 2338 C CA . LEU A 1 304 ? -6.460 31.693 17.837 1.00 13.10 383 LEU A CA 1
ATOM 2339 C C . LEU A 1 304 ? -6.305 33.099 17.281 1.00 14.32 383 LEU A C 1
ATOM 2340 O O . LEU A 1 304 ? -7.292 33.872 17.381 1.00 13.63 383 LEU A O 1
ATOM 2345 N N . PRO A 1 305 ? -5.226 33.459 16.661 1.00 14.05 384 PRO A N 1
ATOM 2346 C CA . PRO A 1 305 ? -5.203 34.850 16.065 1.00 15.65 384 PRO A CA 1
ATOM 2347 C C . PRO A 1 305 ? -6.093 34.990 14.852 1.00 17.22 384 PRO A C 1
ATOM 2348 O O . PRO A 1 305 ? -6.455 36.104 14.500 1.00 17.34 384 PRO A O 1
ATOM 2352 N N . ALA A 1 306 ? -6.488 33.899 14.225 1.00 16.55 385 ALA A N 1
ATOM 2353 C CA . ALA A 1 306 ? -7.419 34.003 13.121 1.00 16.66 385 ALA A CA 1
ATOM 2354 C C . ALA A 1 306 ? -8.810 34.166 13.644 1.00 19.27 385 ALA A C 1
ATOM 2355 O O . ALA A 1 306 ? -9.679 34.643 12.901 1.00 27.52 385 ALA A O 1
ATOM 2357 N N . PHE A 1 307 ? -9.139 33.740 14.855 1.00 16.27 386 PHE A N 1
ATOM 2358 C CA . PHE A 1 307 ? -10.478 33.786 15.499 1.00 18.87 386 PHE A CA 1
ATOM 2359 C C . PHE A 1 307 ? -10.683 35.028 16.364 1.00 25.40 386 PHE A C 1
ATOM 2360 O O . PHE A 1 307 ? -11.826 35.409 16.620 1.00 27.29 386 PHE A O 1
ATOM 2368 N N . GLN A 1 308 ? -9.593 35.644 16.832 1.00 28.86 387 GLN A N 1
ATOM 2369 C CA . GLN A 1 308 ? -9.648 36.847 17.756 1.00 34.41 387 GLN A CA 1
ATOM 2370 C C . GLN A 1 308 ? -8.417 37.623 17.290 1.00 34.32 387 GLN A C 1
ATOM 2371 O O . GLN A 1 308 ? -7.350 37.299 17.659 1.00 23.68 387 GLN A O 1
ATOM 2377 N N . ASN A 1 309 ? -8.495 38.601 16.395 1.00 39.23 388 ASN A N 1
ATOM 2378 C CA . ASN A 1 309 ? -7.241 39.040 15.731 1.00 39.14 388 ASN A CA 1
ATOM 2379 C C . ASN A 1 309 ? -6.238 39.819 16.643 1.00 39.89 388 ASN A C 1
ATOM 2380 O O . ASN A 1 309 ? -5.042 39.834 16.374 1.00 45.71 388 ASN A O 1
ATOM 2385 N N . ASP A 1 310 ? -6.697 40.421 17.732 1.00 27.64 389 ASP A N 1
ATOM 2386 C CA . ASP A 1 310 ? -5.714 40.979 18.709 1.00 25.14 389 ASP A CA 1
ATOM 2387 C C . ASP A 1 310 ? -5.171 39.991 19.723 1.00 22.10 389 ASP A C 1
ATOM 2388 O O . ASP A 1 310 ? -4.496 40.355 20.707 1.00 17.61 389 ASP A O 1
ATOM 2393 N N . PHE A 1 311 ? -5.441 38.697 19.543 1.00 18.45 390 PHE A N 1
ATOM 2394 C CA . PHE A 1 311 ? -4.761 37.700 20.303 1.00 16.53 390 PHE A CA 1
ATOM 2395 C C . PHE A 1 311 ? -3.241 37.864 20.414 1.00 16.97 390 PHE A C 1
ATOM 2396 O O . PHE A 1 311 ? -2.668 37.649 21.480 1.00 16.57 390 PHE A O 1
ATOM 2404 N N . GLU A 1 312 ? -2.612 38.273 19.325 1.00 17.63 391 GLU A N 1
ATOM 2405 C CA . GLU A 1 312 ? -1.164 38.412 19.303 1.00 20.21 391 GLU A CA 1
ATOM 2406 C C . GLU A 1 312 ? -0.654 39.437 20.285 1.00 19.85 391 GLU A C 1
ATOM 2407 O O . GLU A 1 312 ? 0.479 39.366 20.742 1.00 22.86 391 GLU A O 1
ATOM 2413 N N . ASN A 1 313 ? -1.514 40.379 20.637 1.00 18.46 392 ASN A N 1
ATOM 2414 C CA . ASN A 1 313 ? -1.138 41.426 21.572 1.00 18.05 392 ASN A CA 1
ATOM 2415 C C . ASN A 1 313 ? -1.247 41.128 23.037 1.00 16.46 392 ASN A C 1
ATOM 2416 O O . ASN A 1 313 ? -0.858 41.919 23.936 1.00 18.63 392 ASN A O 1
ATOM 2421 N N . LEU A 1 314 ? -1.745 39.946 23.392 1.00 14.98 393 LEU A N 1
ATOM 2422 C CA . LEU A 1 314 ? -1.805 39.498 24.737 1.00 14.82 393 LEU A CA 1
ATOM 2423 C C . LEU A 1 314 ? -0.422 39.084 25.271 1.00 14.17 393 LEU A C 1
ATOM 2424 O O . LEU A 1 314 ? 0.472 38.796 24.446 1.00 17.09 393 LEU A O 1
ATOM 2429 N N . SER A 1 315 ? -0.268 39.033 26.561 1.00 14.05 394 SER A N 1
ATOM 2430 C CA . SER A 1 315 ? 0.998 38.593 27.130 1.00 15.61 394 SER A CA 1
ATOM 2431 C C . SER A 1 315 ? 1.262 37.144 26.804 1.00 15.18 394 SER A C 1
ATOM 2432 O O . SER A 1 315 ? 0.373 36.336 26.582 1.00 14.70 394 SER A O 1
ATOM 2435 N N . THR A 1 316 ? 2.524 36.781 26.915 1.00 15.66 395 THR A N 1
ATOM 2436 C CA . THR A 1 316 ? 2.879 35.378 26.759 1.00 15.05 395 THR A CA 1
ATOM 2437 C C . THR A 1 316 ? 2.162 34.506 27.751 1.00 15.16 395 THR A C 1
ATOM 2438 O O . THR A 1 316 ? 1.691 33.409 27.351 1.00 14.10 395 THR A O 1
ATOM 2442 N N . GLU A 1 317 ? 2.031 34.909 29.009 1.00 14.39 396 GLU A N 1
ATOM 2443 C CA . GLU A 1 317 ? 1.397 34.106 29.980 1.00 14.88 396 GLU A CA 1
ATOM 2444 C C . GLU A 1 317 ? -0.124 33.976 29.664 1.00 13.82 396 GLU A C 1
ATOM 2445 O O . GLU A 1 317 ? -0.713 32.913 29.916 1.00 14.27 396 GLU A O 1
ATOM 2451 N N . GLU A 1 318 ? -0.746 35.075 29.183 1.00 14.06 397 GLU A N 1
ATOM 2452 C CA . GLU A 1 318 ? -2.170 34.912 28.899 1.00 15.01 397 GLU A CA 1
ATOM 2453 C C . GLU A 1 318 ? -2.412 34.035 27.662 1.00 13.36 397 GLU A C 1
ATOM 2454 O O . GLU A 1 318 ? -3.324 33.191 27.711 1.00 13.20 397 GLU A O 1
ATOM 2460 N N . LYS A 1 319 ? -1.576 34.196 26.650 1.00 12.56 398 LYS A N 1
ATOM 2461 C CA . LYS A 1 319 ? -1.623 33.300 25.508 1.00 11.86 398 LYS A CA 1
ATOM 2462 C C . LYS A 1 319 ? -1.438 31.851 25.982 1.00 12.35 398 LYS A C 1
ATOM 2463 O O . LYS A 1 319 ? -2.109 30.959 25.500 1.00 12.46 398 LYS A O 1
ATOM 2469 N N . SER A 1 320 ? -0.544 31.639 26.925 1.00 12.49 399 SER A N 1
ATOM 2470 C CA . SER A 1 320 ? -0.249 30.315 27.403 1.00 12.62 399 SER A CA 1
ATOM 2471 C C . SER A 1 320 ? -1.462 29.702 28.108 1.00 13.15 399 SER A C 1
ATOM 2472 O O . SER A 1 320 ? -1.780 28.501 27.897 1.00 13.96 399 SER A O 1
ATOM 2475 N N . ILE A 1 321 ? -2.169 30.465 28.937 1.00 13.26 400 ILE A N 1
ATOM 2476 C CA . ILE A 1 321 ? -3.313 29.867 29.626 1.00 15.48 400 ILE A CA 1
ATOM 2477 C C . ILE A 1 321 ? -4.421 29.602 28.607 1.00 13.97 400 ILE A C 1
ATOM 2478 O O . ILE A 1 321 ? -5.067 28.555 28.704 1.00 14.15 400 ILE A O 1
ATOM 2483 N N . ILE A 1 322 ? -4.641 30.488 27.667 1.00 12.47 401 ILE A N 1
ATOM 2484 C CA . ILE A 1 322 ? -5.688 30.268 26.652 1.00 13.37 401 ILE A CA 1
ATOM 2485 C C . ILE A 1 322 ? -5.379 29.015 25.876 1.00 13.04 401 ILE A C 1
ATOM 2486 O O . ILE A 1 322 ? -6.294 28.186 25.641 1.00 13.84 401 ILE A O 1
ATOM 2491 N N . LYS A 1 323 ? -4.129 28.814 25.489 1.00 12.15 402 LYS A N 1
ATOM 2492 C CA . LYS A 1 323 ? -3.774 27.609 24.758 1.00 12.19 402 LYS A CA 1
ATOM 2493 C C . LYS A 1 323 ? -3.912 26.362 25.594 1.00 12.94 402 LYS A C 1
ATOM 2494 O O . LYS A 1 323 ? -4.372 25.339 25.098 1.00 13.70 402 LYS A O 1
ATOM 2500 N N . GLU A 1 324 ? -3.466 26.370 26.855 1.00 13.04 403 GLU A N 1
ATOM 2501 C CA . GLU A 1 324 ? -3.652 25.215 27.700 1.00 15.58 403 GLU A CA 1
ATOM 2502 C C . GLU A 1 324 ? -5.097 24.886 27.914 1.00 13.99 403 GLU A C 1
ATOM 2503 O O . GLU A 1 324 ? -5.512 23.680 27.869 1.00 16.10 403 GLU A O 1
ATOM 2509 N N . GLU A 1 325 ? -5.969 25.862 28.116 1.00 14.50 404 GLU A N 1
ATOM 2510 C CA . GLU A 1 325 ? -7.401 25.644 28.281 1.00 16.49 404 GLU A CA 1
ATOM 2511 C C . GLU A 1 325 ? -7.972 25.067 26.994 1.00 15.90 404 GLU A C 1
ATOM 2512 O O . GLU A 1 325 ? -8.807 24.172 27.032 1.00 15.92 404 GLU A O 1
ATOM 2518 N N . MET A 1 326 ? -7.524 25.552 25.870 1.00 14.63 405 MET A N 1
ATOM 2519 C CA . MET A 1 326 ? -8.015 24.995 24.593 1.00 14.05 405 MET A CA 1
ATOM 2520 C C . MET A 1 326 ? -7.531 23.558 24.397 1.00 14.23 405 MET A C 1
ATOM 2521 O O . MET A 1 326 ? -8.327 22.758 23.849 1.00 13.49 405 MET A O 1
ATOM 2526 N N . LEU A 1 327 ? -6.324 23.218 24.742 1.00 13.05 406 LEU A N 1
ATOM 2527 C CA . LEU A 1 327 ? -5.868 21.793 24.629 1.00 14.66 406 LEU A CA 1
ATOM 2528 C C . LEU A 1 327 ? -6.840 20.915 25.397 1.00 13.72 406 LEU A C 1
ATOM 2529 O O . LEU A 1 327 ? -7.311 19.894 24.895 1.00 14.14 406 LEU A O 1
ATOM 2534 N N . LEU A 1 328 ? -7.185 21.267 26.620 1.00 13.53 407 LEU A N 1
ATOM 2535 C CA . LEU A 1 328 ? -8.101 20.427 27.394 1.00 15.10 407 LEU A CA 1
ATOM 2536 C C . LEU A 1 328 ? -9.480 20.398 26.751 1.00 13.37 407 LEU A C 1
ATOM 2537 O O . LEU A 1 328 ? -10.095 19.321 26.611 1.00 14.27 407 LEU A O 1
ATOM 2542 N N . GLU A 1 329 ? -9.996 21.541 26.311 1.00 12.64 408 GLU A N 1
ATOM 2543 C CA . GLU A 1 329 ? -11.263 21.668 25.681 1.00 12.46 408 GLU A CA 1
ATOM 2544 C C . GLU A 1 329 ? -11.349 20.729 24.465 1.00 12.73 408 GLU A C 1
ATOM 2545 O O . GLU A 1 329 ? -12.304 19.921 24.320 1.00 13.11 408 GLU A O 1
ATOM 2551 N N . VAL A 1 330 ? -10.398 20.809 23.550 1.00 12.31 409 VAL A N 1
ATOM 2552 C CA . VAL A 1 330 ? -10.504 20.083 22.253 1.00 11.58 409 VAL A CA 1
ATOM 2553 C C . VAL A 1 330 ? -10.291 18.594 22.499 1.00 12.68 409 VAL A C 1
ATOM 2554 O O . VAL A 1 330 ? -10.893 17.750 21.803 1.00 13.06 409 VAL A O 1
ATOM 2558 N N . ASN A 1 331 ? -9.409 18.203 23.430 1.00 11.65 410 ASN A N 1
ATOM 2559 C CA . ASN A 1 331 ? -9.204 16.788 23.682 1.00 11.61 410 ASN A CA 1
ATOM 2560 C C . ASN A 1 331 ? -10.372 16.138 24.370 1.00 11.95 410 ASN A C 1
ATOM 2561 O O . ASN A 1 331 ? -10.686 14.942 24.135 1.00 12.68 410 ASN A O 1
ATOM 2566 N N . ARG A 1 332 ? -11.077 16.824 25.221 1.00 11.60 411 ARG A N 1
ATOM 2567 C CA . ARG A 1 332 ? -12.310 16.342 25.794 1.00 12.20 411 ARG A CA 1
ATOM 2568 C C . ARG A 1 332 ? -13.381 16.212 24.739 1.00 11.58 411 ARG A C 1
ATOM 2569 O O . ARG A 1 332 ? -14.073 15.213 24.626 1.00 11.03 411 ARG A O 1
ATOM 2577 N N . PHE A 1 333 ? -13.530 17.235 23.890 1.00 11.29 412 PHE A N 1
ATOM 2578 C CA . PHE A 1 333 ? -14.529 17.165 22.842 1.00 11.38 412 PHE A CA 1
ATOM 2579 C C . PHE A 1 333 ? -14.194 16.129 21.777 1.00 10.83 412 PHE A C 1
ATOM 2580 O O . PHE A 1 333 ? -15.131 15.602 21.140 1.00 11.51 412 PHE A O 1
ATOM 2588 N N . ALA A 1 334 ? -12.924 15.806 21.601 1.00 10.79 413 ALA A N 1
ATOM 2589 C CA . ALA A 1 334 ? -12.585 14.686 20.734 1.00 11.04 413 ALA A CA 1
ATOM 2590 C C . ALA A 1 334 ? -13.310 13.388 21.126 1.00 10.17 413 ALA A C 1
ATOM 2591 O O . ALA A 1 334 ? -13.672 12.566 20.293 1.00 10.86 413 ALA A O 1
ATOM 2593 N N . LEU A 1 335 ? -13.548 13.211 22.444 1.00 10.33 414 LEU A N 1
ATOM 2594 C CA . LEU A 1 335 ? -14.358 12.057 22.873 1.00 10.45 414 LEU A CA 1
ATOM 2595 C C . LEU A 1 335 ? -15.730 12.022 22.211 1.00 10.17 414 LEU A C 1
ATOM 2596 O O . LEU A 1 335 ? -16.264 10.955 21.881 1.00 10.04 414 LEU A O 1
ATOM 2601 N N . ALA A 1 336 ? -16.345 13.191 22.051 1.00 9.71 415 ALA A N 1
ATOM 2602 C CA . ALA A 1 336 ? -17.639 13.251 21.372 1.00 9.62 415 ALA A CA 1
ATOM 2603 C C . ALA A 1 336 ? -17.575 12.951 19.859 1.00 9.63 415 ALA A C 1
ATOM 2604 O O . ALA A 1 336 ? -18.501 12.403 19.340 1.00 10.51 415 ALA A O 1
ATOM 2606 N N . SER A 1 337 ? -16.454 13.270 19.239 1.00 9.48 416 SER A N 1
ATOM 2607 C CA . SER A 1 337 ? -16.264 12.804 17.861 1.00 9.50 416 SER A CA 1
ATOM 2608 C C . SER A 1 337 ? -16.289 11.297 17.799 1.00 9.91 416 SER A C 1
ATOM 2609 O O . SER A 1 337 ? -16.985 10.711 16.980 1.00 9.59 416 SER A O 1
ATOM 2612 N N . HIS A 1 338 ? -15.547 10.636 18.684 1.00 9.51 417 HIS A N 1
ATOM 2613 C CA . HIS A 1 338 ? -15.552 9.184 18.664 1.00 9.25 417 HIS A CA 1
ATOM 2614 C C . HIS A 1 338 ? -16.930 8.632 18.936 1.00 9.60 417 HIS A C 1
ATOM 2615 O O . HIS A 1 338 ? -17.378 7.669 18.273 1.00 10.44 417 HIS A O 1
ATOM 2622 N N . PHE A 1 339 ? -17.612 9.143 19.954 1.00 9.89 418 PHE A N 1
ATOM 2623 C CA . PHE A 1 339 ? -18.873 8.582 20.345 1.00 10.23 418 PHE A CA 1
ATOM 2624 C C . PHE A 1 339 ? -19.905 8.803 19.267 1.00 10.44 418 PHE A C 1
ATOM 2625 O O . PHE A 1 339 ? -20.629 7.865 18.907 1.00 11.38 418 PHE A O 1
ATOM 2633 N N . LEU A 1 340 ? -20.006 10.038 18.782 1.00 10.25 419 LEU A N 1
ATOM 2634 C CA . LEU A 1 340 ? -21.002 10.345 17.762 1.00 9.64 419 LEU A CA 1
ATOM 2635 C C . LEU A 1 340 ? -20.768 9.569 16.499 1.00 10.82 419 LEU A C 1
ATOM 2636 O O . LEU A 1 340 ? -21.696 9.021 15.956 1.00 10.86 419 LEU A O 1
ATOM 2641 N N . TRP A 1 341 ? -19.542 9.584 15.986 1.00 9.18 420 TRP A N 1
ATOM 2642 C CA . TRP A 1 341 ? -19.305 8.885 14.711 1.00 9.81 420 TRP A CA 1
ATOM 2643 C C . TRP A 1 341 ? -19.263 7.396 14.873 1.00 10.13 420 TRP A C 1
ATOM 2644 O O . TRP A 1 341 ? -19.605 6.664 13.938 1.00 11.13 420 TRP A O 1
ATOM 2655 N N . GLY A 1 342 ? -18.960 6.892 16.050 1.00 9.72 421 GLY A N 1
ATOM 2656 C CA . GLY A 1 342 ? -19.164 5.451 16.327 1.00 10.67 421 GLY A CA 1
ATOM 2657 C C . GLY A 1 342 ? -20.602 5.093 16.227 1.00 11.39 421 GLY A C 1
ATOM 2658 O O . GLY A 1 342 ? -20.939 4.105 15.567 1.00 11.72 421 GLY A O 1
ATOM 2659 N N . LEU A 1 343 ? -21.462 5.843 16.829 1.00 10.20 422 LEU A N 1
ATOM 2660 C CA . LEU A 1 343 ? -22.910 5.548 16.739 1.00 10.68 422 LEU A CA 1
ATOM 2661 C C . LEU A 1 343 ? -23.377 5.706 15.310 1.00 10.43 422 LEU A C 1
ATOM 2662 O O . LEU A 1 343 ? -24.103 4.864 14.774 1.00 10.96 422 LEU A O 1
ATOM 2667 N N . TRP A 1 344 ? -22.982 6.778 14.649 1.00 9.99 423 TRP A N 1
ATOM 2668 C CA . TRP A 1 344 ? -23.337 6.984 13.212 1.00 10.03 423 TRP A CA 1
ATOM 2669 C C . TRP A 1 344 ? -22.961 5.802 12.436 1.00 10.70 423 TRP A C 1
ATOM 2670 O O . TRP A 1 344 ? -23.728 5.386 11.504 1.00 11.17 423 TRP A O 1
ATOM 2681 N N A SER A 1 345 ? -21.774 5.227 12.637 0.50 9.78 424 SER A N 1
ATOM 2682 N N B SER A 1 345 ? -21.769 5.241 12.633 0.50 11.23 424 SER A N 1
ATOM 2683 C CA A SER A 1 345 ? -21.285 4.159 11.767 0.50 9.38 424 SER A CA 1
ATOM 2684 C CA B SER A 1 345 ? -21.297 4.156 11.790 0.50 12.15 424 SER A CA 1
ATOM 2685 C C A SER A 1 345 ? -22.087 2.886 12.003 0.50 10.81 424 SER A C 1
ATOM 2686 C C B SER A 1 345 ? -22.174 2.939 11.982 0.50 12.19 424 SER A C 1
ATOM 2687 O O A SER A 1 345 ? -22.265 2.102 11.070 0.50 11.68 424 SER A O 1
ATOM 2688 O O B SER A 1 345 ? -22.490 2.260 11.009 0.50 12.63 424 SER A O 1
ATOM 2693 N N . ILE A 1 346 ? -22.586 2.678 13.211 1.00 10.67 425 ILE A N 1
ATOM 2694 C CA . ILE A 1 346 ? -23.483 1.520 13.458 1.00 11.14 425 ILE A CA 1
ATOM 2695 C C . ILE A 1 346 ? -24.737 1.771 12.649 1.00 11.04 425 ILE A C 1
ATOM 2696 O O . ILE A 1 346 ? -25.308 0.828 12.015 1.00 13.04 425 ILE A O 1
ATOM 2701 N N . VAL A 1 347 ? -25.306 2.954 12.676 1.00 11.54 426 VAL A N 1
ATOM 2702 C CA . VAL A 1 347 ? -26.539 3.238 11.917 1.00 12.58 426 VAL A CA 1
ATOM 2703 C C . VAL A 1 347 ? -26.254 3.017 10.448 1.00 13.61 426 VAL A C 1
ATOM 2704 O O . VAL A 1 347 ? -27.111 2.401 9.740 1.00 15.23 426 VAL A O 1
ATOM 2708 N N . GLN A 1 348 ? -25.126 3.469 9.918 1.00 12.67 427 GLN A N 1
ATOM 2709 C CA . GLN A 1 348 ? -24.811 3.218 8.530 1.00 13.30 427 GLN A CA 1
ATOM 2710 C C . GLN A 1 348 ? -24.692 1.750 8.252 1.00 14.01 427 GLN A C 1
ATOM 2711 O O . GLN A 1 348 ? -25.103 1.309 7.139 1.00 14.50 427 GLN A O 1
ATOM 2717 N N . ALA A 1 349 ? -24.172 0.938 9.136 1.00 13.39 428 ALA A N 1
ATOM 2718 C CA . ALA A 1 349 ? -24.109 -0.532 8.904 1.00 13.27 428 ALA A CA 1
ATOM 2719 C C . ALA A 1 349 ? -25.490 -1.040 8.680 1.00 15.32 428 ALA A C 1
ATOM 2720 O O . ALA A 1 349 ? -25.610 -2.024 7.884 1.00 18.68 428 ALA A O 1
ATOM 2722 N N . LYS A 1 350 ? -26.501 -0.467 9.282 1.00 13.26 429 LYS A N 1
ATOM 2723 C CA . LYS A 1 350 ? -27.881 -0.876 9.039 1.00 15.35 429 LYS A CA 1
ATOM 2724 C C . LYS A 1 350 ? -28.451 -0.280 7.717 1.00 17.06 429 LYS A C 1
ATOM 2725 O O . LYS A 1 350 ? -29.170 -1.012 7.016 1.00 17.84 429 LYS A O 1
ATOM 2731 N N . ILE A 1 351 ? -28.262 1.003 7.446 1.00 15.06 430 ILE A N 1
ATOM 2732 C CA . ILE A 1 351 ? -28.997 1.749 6.408 1.00 15.33 430 ILE A CA 1
ATOM 2733 C C . ILE A 1 351 ? -28.213 2.077 5.168 1.00 16.27 430 ILE A C 1
ATOM 2734 O O . ILE A 1 351 ? -28.869 2.440 4.178 1.00 17.35 430 ILE A O 1
ATOM 2739 N N . SER A 1 352 ? -26.909 1.980 5.169 1.00 14.97 431 SER A N 1
ATOM 2740 C CA . SER A 1 352 ? -26.100 2.469 4.026 1.00 16.68 431 SER A CA 1
ATOM 2741 C C . SER A 1 352 ? -26.251 1.533 2.891 1.00 19.20 431 SER A C 1
ATOM 2742 O O . SER A 1 352 ? -26.466 0.353 3.042 1.00 18.50 431 SER A O 1
ATOM 2745 N N . SER A 1 353 ? -25.947 2.103 1.704 1.00 21.99 432 SER A N 1
ATOM 2746 C CA . SER A 1 353 ? -25.818 1.320 0.470 1.00 25.28 432 SER A CA 1
ATOM 2747 C C . SER A 1 353 ? -24.382 1.413 -0.115 1.00 28.42 432 SER A C 1
ATOM 2748 O O . SER A 1 353 ? -24.122 0.933 -1.253 1.00 27.58 432 SER A O 1
ATOM 2751 N N . ILE A 1 354 ? -23.406 1.899 0.680 1.00 25.28 433 ILE A N 1
ATOM 2752 C CA . ILE A 1 354 ? -21.996 1.964 0.306 1.00 26.65 433 ILE A CA 1
ATOM 2753 C C . ILE A 1 354 ? -21.217 0.821 0.910 1.00 25.37 433 ILE A C 1
ATOM 2754 O O . ILE A 1 354 ? -21.339 0.500 2.136 1.00 25.63 433 ILE A O 1
ATOM 2759 N N . GLU A 1 355 ? -20.394 0.171 0.151 1.00 24.14 434 GLU A N 1
ATOM 2760 C CA . GLU A 1 355 ? -19.556 -0.858 0.621 1.00 23.83 434 GLU A CA 1
ATOM 2761 C C . GLU A 1 355 ? -18.407 -0.240 1.460 1.00 25.50 434 GLU A C 1
ATOM 2762 O O . GLU A 1 355 ? -17.529 0.458 0.956 1.00 26.80 434 GLU A O 1
ATOM 2768 N N . PHE A 1 356 ? -18.409 -0.508 2.768 1.00 21.74 435 PHE A N 1
ATOM 2769 C CA . PHE A 1 356 ? -17.453 0.127 3.717 1.00 18.85 435 PHE A CA 1
ATOM 2770 C C . PHE A 1 356 ? -17.641 -0.705 4.999 1.00 15.53 435 PHE A C 1
ATOM 2771 O O . PHE A 1 356 ? -18.805 -1.129 5.295 1.00 16.34 435 PHE A O 1
ATOM 2779 N N . GLY A 1 357 ? -16.578 -0.972 5.746 1.00 15.51 436 GLY A N 1
ATOM 2780 C CA . GLY A 1 357 ? -16.651 -1.744 6.958 1.00 14.49 436 GLY A CA 1
ATOM 2781 C C . GLY A 1 357 ? -17.137 -0.929 8.179 1.00 13.66 436 GLY A C 1
ATOM 2782 O O . GLY A 1 357 ? -16.342 -0.609 9.051 1.00 13.94 436 GLY A O 1
ATOM 2783 N N . TYR A 1 358 ? -18.404 -0.581 8.137 1.00 13.31 437 TYR A N 1
ATOM 2784 C CA . TYR A 1 358 ? -19.042 0.284 9.150 1.00 12.78 437 TYR A CA 1
ATOM 2785 C C . TYR A 1 358 ? -18.930 -0.242 10.523 1.00 12.80 437 TYR A C 1
ATOM 2786 O O . TYR A 1 358 ? -18.667 0.525 11.477 1.00 12.15 437 TYR A O 1
ATOM 2795 N N . MET A 1 359 ? -19.133 -1.529 10.749 1.00 12.01 438 MET A N 1
ATOM 2796 C CA . MET A 1 359 ? -19.055 -2.080 12.109 1.00 12.62 438 MET A CA 1
ATOM 2797 C C . MET A 1 359 ? -17.626 -2.055 12.668 1.00 12.08 438 MET A C 1
ATOM 2798 O O . MET A 1 359 ? -17.370 -1.720 13.814 1.00 13.10 438 MET A O 1
ATOM 2803 N N . ASP A 1 360 ? -16.665 -2.356 11.798 1.00 12.96 439 ASP A N 1
ATOM 2804 C CA . ASP A 1 360 ? -15.284 -2.307 12.170 1.00 13.33 439 ASP A CA 1
ATOM 2805 C C . ASP A 1 360 ? -14.853 -0.827 12.472 1.00 11.25 439 ASP A C 1
ATOM 2806 O O . ASP A 1 360 ? -14.072 -0.582 13.404 1.00 12.80 439 ASP A O 1
ATOM 2811 N N . TYR A 1 361 ? -15.391 0.082 11.678 1.00 11.64 440 TYR A N 1
ATOM 2812 C CA . TYR A 1 361 ? -15.098 1.505 11.916 1.00 10.55 440 TYR A CA 1
ATOM 2813 C C . TYR A 1 361 ? -15.695 1.937 13.271 1.00 10.55 440 TYR A C 1
ATOM 2814 O O . TYR A 1 361 ? -15.038 2.627 14.049 1.00 10.44 440 TYR A O 1
ATOM 2823 N N . ALA A 1 362 ? -16.922 1.516 13.567 1.00 10.67 441 ALA A N 1
ATOM 2824 C CA . ALA A 1 362 ? -17.520 1.824 14.866 1.00 10.77 441 ALA A CA 1
ATOM 2825 C C . ALA A 1 362 ? -16.649 1.305 15.979 1.00 10.81 441 ALA A C 1
ATOM 2826 O O . ALA A 1 362 ? -16.436 2.024 16.955 1.00 11.75 441 ALA A O 1
ATOM 2828 N N . GLN A 1 363 ? -16.130 0.077 15.853 1.00 11.34 442 GLN A N 1
ATOM 2829 C CA . GLN A 1 363 ? -15.287 -0.421 16.880 1.00 10.87 442 GLN A CA 1
ATOM 2830 C C . GLN A 1 363 ? -13.979 0.342 17.022 1.00 10.75 442 GLN A C 1
ATOM 2831 O O . GLN A 1 363 ? -13.534 0.586 18.132 1.00 11.32 442 GLN A O 1
ATOM 2837 N N . ALA A 1 364 ? -13.451 0.793 15.900 1.00 11.36 443 ALA A N 1
ATOM 2838 C CA . ALA A 1 364 ? -12.247 1.620 15.973 1.00 11.34 443 ALA A CA 1
ATOM 2839 C C . ALA A 1 364 ? -12.500 2.925 16.726 1.00 10.62 443 ALA A C 1
ATOM 2840 O O . ALA A 1 364 ? -11.690 3.366 17.545 1.00 11.00 443 ALA A O 1
ATOM 2842 N N . ARG A 1 365 ? -13.653 3.536 16.458 1.00 9.99 444 ARG A N 1
ATOM 2843 C CA . ARG A 1 365 ? -13.988 4.762 17.168 1.00 10.50 444 ARG A CA 1
ATOM 2844 C C . ARG A 1 365 ? -14.193 4.567 18.656 1.00 9.98 444 ARG A C 1
ATOM 2845 O O . ARG A 1 365 ? -13.712 5.346 19.464 1.00 10.74 444 ARG A O 1
ATOM 2853 N N . PHE A 1 366 ? -14.907 3.498 19.028 1.00 10.21 445 PHE A N 1
ATOM 2854 C CA . PHE A 1 366 ? -15.061 3.212 20.449 1.00 10.92 445 PHE A CA 1
ATOM 2855 C C . PHE A 1 366 ? -13.746 2.835 21.147 1.00 11.14 445 PHE A C 1
ATOM 2856 O O . PHE A 1 366 ? -13.526 3.207 22.276 1.00 11.73 445 PHE A O 1
ATOM 2864 N N . ASP A 1 367 ? -12.909 2.118 20.417 1.00 10.89 446 ASP A N 1
ATOM 2865 C CA . ASP A 1 36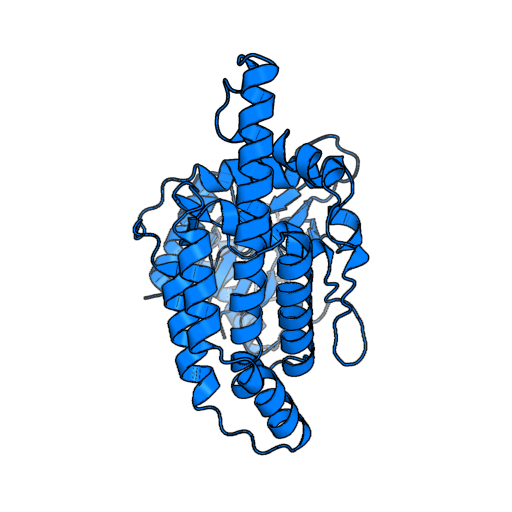7 ? -11.589 1.777 20.979 1.00 11.63 446 ASP A CA 1
ATOM 2866 C C . ASP A 1 367 ? -10.820 3.059 21.274 1.00 11.78 446 ASP A C 1
ATOM 2867 O O . ASP A 1 367 ? -10.215 3.243 22.325 1.00 12.37 446 ASP A O 1
ATOM 2872 N N . ALA A 1 368 ? -10.863 3.982 20.309 1.00 11.09 447 ALA A N 1
ATOM 2873 C CA . ALA A 1 368 ? -10.192 5.266 20.521 1.00 11.97 447 ALA A CA 1
ATOM 2874 C C . ALA A 1 368 ? -10.813 6.106 21.612 1.00 11.40 447 ALA A C 1
ATOM 2875 O O . ALA A 1 368 ? -10.151 6.816 22.336 1.00 12.38 447 ALA A O 1
ATOM 2877 N N . TYR A 1 369 ? -12.150 6.041 21.757 1.00 10.46 448 TYR A N 1
ATOM 2878 C CA . TYR A 1 369 ? -12.884 6.723 22.853 1.00 10.84 448 TYR A CA 1
ATOM 2879 C C . TYR A 1 369 ? -12.331 6.292 24.225 1.00 10.91 448 TYR A C 1
ATOM 2880 O O . TYR A 1 369 ? -11.933 7.114 25.024 1.00 10.93 448 TYR A O 1
ATOM 2889 N N . PHE A 1 370 ? -12.261 4.967 24.411 1.00 11.60 449 PHE A N 1
ATOM 2890 C CA . PHE A 1 370 ? -11.750 4.517 25.737 1.00 12.43 449 PHE A CA 1
ATOM 2891 C C . PHE A 1 370 ? -10.242 4.769 25.890 1.00 12.80 449 PHE A C 1
ATOM 2892 O O . PHE A 1 370 ? -9.824 5.120 26.982 1.00 13.62 449 PHE A O 1
ATOM 2900 N N . HIS A 1 371 ? -9.482 4.695 24.832 1.00 12.64 450 HIS A N 1
ATOM 2901 C CA . HIS A 1 371 ? -8.018 5.045 24.844 1.00 14.19 450 HIS A CA 1
ATOM 2902 C C . HIS A 1 371 ? -7.871 6.466 25.297 1.00 14.79 450 HIS A C 1
ATOM 2903 O O . HIS A 1 371 ? -7.084 6.801 26.197 1.00 15.90 450 HIS A O 1
ATOM 2910 N N . GLN A 1 372 ? -8.604 7.376 24.682 1.00 12.37 451 GLN A N 1
ATOM 2911 C CA . GLN A 1 372 ? -8.524 8.796 25.046 1.00 12.73 451 GLN A CA 1
ATOM 2912 C C . GLN A 1 372 ? -9.024 9.072 26.420 1.00 13.81 451 GLN A C 1
ATOM 2913 O O . GLN A 1 372 ? -8.422 9.929 27.108 1.00 14.06 451 GLN A O 1
ATOM 2919 N N . LYS A 1 373 ? -10.090 8.419 26.815 1.00 12.84 452 LYS A N 1
ATOM 2920 C CA . LYS A 1 373 ? -10.519 8.518 28.201 1.00 16.54 452 LYS A CA 1
ATOM 2921 C C . LYS A 1 373 ? -9.411 8.076 29.134 1.00 15.90 452 LYS A C 1
ATOM 2922 O O . LYS A 1 373 ? -9.168 8.822 30.134 1.00 21.48 452 LYS A O 1
ATOM 2928 N N . ARG A 1 374 ? -8.720 7.021 28.853 1.00 15.49 453 ARG A N 1
ATOM 2929 C CA . ARG A 1 374 ? -7.539 6.501 29.740 1.00 17.96 453 ARG A CA 1
ATOM 2930 C C . ARG A 1 374 ? -6.501 7.590 29.764 1.00 22.20 453 ARG A C 1
ATOM 2931 O O . ARG A 1 374 ? -5.996 7.948 30.831 1.00 25.64 453 ARG A O 1
ATOM 2939 N N . LYS A 1 375 ? -6.195 8.175 28.632 1.00 19.65 454 LYS A N 1
ATOM 2940 C CA . LYS A 1 375 ? -5.126 9.180 28.578 1.00 22.13 454 LYS A CA 1
ATOM 2941 C C . LYS A 1 375 ? -5.498 10.421 29.325 1.00 19.76 454 LYS A C 1
ATOM 2942 O O . LYS A 1 375 ? -4.635 11.074 29.987 1.00 23.88 454 LYS A O 1
ATOM 2948 N N . LEU A 1 376 ? -6.746 10.846 29.277 1.00 19.59 455 LEU A N 1
ATOM 2949 C CA . LEU A 1 376 ? -7.214 12.051 29.923 1.00 18.67 455 LEU A CA 1
ATOM 2950 C C . LEU A 1 376 ? -7.363 11.879 31.452 1.00 22.71 455 LEU A C 1
ATOM 2951 O O . LEU A 1 376 ? -7.330 12.849 32.189 1.00 24.14 455 LEU A O 1
ATOM 2956 N N . GLY A 1 377 ? -7.573 10.644 31.857 1.00 21.57 456 GLY A N 1
ATOM 2957 C CA . GLY A 1 377 ? -7.863 10.369 33.296 1.00 25.18 456 GLY A CA 1
ATOM 2958 C C . GLY A 1 377 ? -9.320 10.627 33.608 1.00 29.06 456 GLY A C 1
ATOM 2959 O O . GLY A 1 377 ? -9.670 11.002 34.715 1.00 34.34 456 GLY A O 1
ATOM 2960 N N . VAL A 1 378 ? -10.205 10.413 32.623 1.00 31.85 457 VAL A N 1
ATOM 2961 C CA . VAL A 1 378 ? -11.607 10.740 32.747 1.00 32.85 457 VAL A CA 1
ATOM 2962 C C . VAL A 1 378 ? -12.500 9.535 32.434 1.00 39.12 457 VAL A C 1
ATOM 2963 O O . VAL A 1 378 ? -13.728 9.610 32.644 1.00 39.25 457 VAL A O 1
#

Nearest PDB structures (foldseek):
  4cg8-assembly1_A  TM=1.001E+00  e=1.214E-60  Homo sapiens
  4da5-assembly1_A  TM=9.942E-01  e=5.293E-59  Homo sapiens
  5eqe-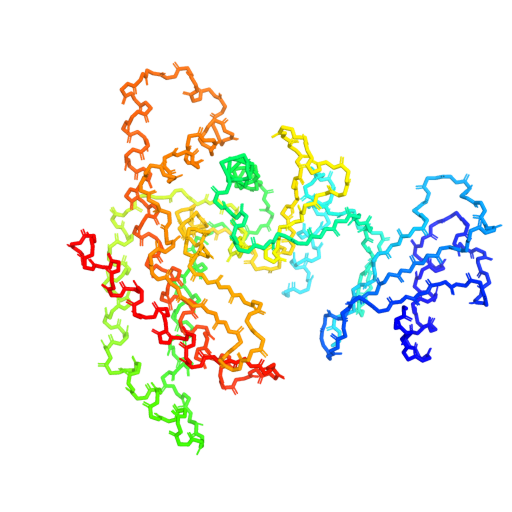assembly1_A  TM=9.892E-01  e=5.856E-57  Homo sapiens
  3zm9-assembly2_B  TM=9.690E-01  e=5.015E-57  Homo sapiens
  2cko-assembly1_A  TM=9.896E-01  e=8.187E-56  Homo sapiens

B-factor: mean 19.54, std 9.16, range [5.47, 67.05]

Solvent-accessible surface area: 18211 Å² total; per-residue (Å²): 151,118,100,18,99,108,163,13,56,118,87,0,18,79,30,0,59,118,79,1,75,26,12,0,121,66,8,147,48,93,67,5,97,7,8,26,81,110,42,54,160,68,63,36,10,10,41,0,26,6,8,144,129,30,74,54,137,49,150,12,21,91,74,0,26,0,25,2,34,78,149,70,73,88,95,36,18,60,9,11,35,35,0,14,152,99,99,46,10,10,101,49,55,5,78,18,119,81,0,12,0,7,53,49,32,67,41,110,93,6,78,16,126,31,0,42,84,85,67,6,3,22,12,4,0,65,44,0,2,42,9,7,45,31,167,4,89,31,91,108,108,27,124,52,0,21,33,24,0,57,114,33,12,109,61,0,82,180,26,170,21,132,71,139,45,99,85,160,59,14,139,116,0,42,77,68,75,1,64,102,15,3,79,69,3,58,69,21,12,136,74,8,122,18,53,57,8,0,0,0,1,25,0,40,10,28,12,4,8,11,33,121,64,89,83,156,33,157,140,110,6,5,35,14,15,27,7,73,124,20,19,18,0,55,29,0,0,0,0,0,1,0,0,0,9,18,7,3,29,68,82,79,147,147,132,27,48,13,142,53,63,68,215,123,37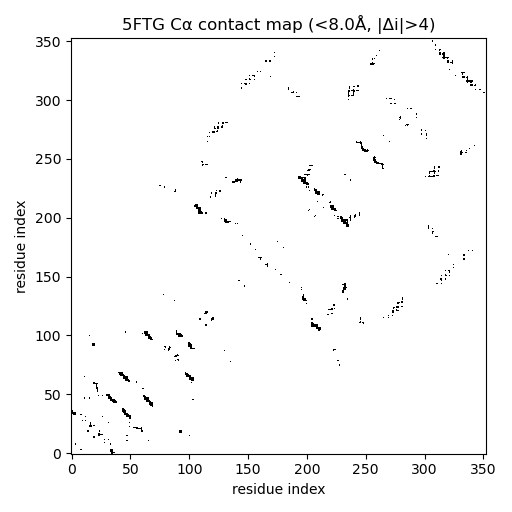,3,80,137,172,63,4,61,76,0,0,38,30,0,6,30,31,65,74,127,87,2,98,132,44,53,104,130,78,38,54,94,44,43,96,110,3,10,84,6,0,10,50,3,0,2,0,0,2,0,0,36,0,0,78,0,0,7,34,20,100,110,35,122,128,143,45,5,19,8,37,10,0,33,19,0,0,76,4,2,53,49,19,38,165,151,56,72,69

Secondary structure (DSSP, 8-state):
-PPPPHHHHHHHHHHHHHHS-GGGGG--GGG-EEEEEE-SSSSEEEEEE--TTSPP-SS--SEEEEEE---HHHHHHHHHHHHHHTTSS--EEEEETTEEEEE---EEEPPGGGGGSHHHHHHHHHHHHHHHT---SS--S--HHHHHHHHHHHHHHH----SHHHHHHHHHHHTT-HHHHHHHHHHHHHTS---EEEE-S--SGGGEEEETT-TT-SS--EEE---TT-EEEEHHHHHHHHHHHTTEETT--STTS-EE-GGGSPPHHHHHHHHHHHHHHHSGGGGGS-HHHHHHHHHHHHHHHHHHHHHHHHHHHHHHHHHHHH--S-S-HHHHHHHHHHHHHHHHHHHT-

GO terms:
  GO:0005515 protein binding (F, IDA)
  GO:0005829 cytosol (C, IDA)
  GO:0042803 protein homodimerization activity (F, IDA)
  GO:0004103 choline kinase activity (F, IDA)
  GO:0004305 ethanolamine kinase activity (F, IDA)
  GO:0006646 phosphatidylethanolamine biosynthetic process (P, IDA)
  GO:0006656 phosphatidylcholine biosynthetic process (P, IDA)
  GO:0004713 protein tyrosine kinase activity (F, IDA)
  GO:0005811 lipid droplet (C, IDA)
  GO:0042149 cellular response to glucose starvation (P, IDA)
  GO:1905691 lipid droplet disassembly (P, IDA)
  GO:0004713 protein tyrosine kinase activity (F, EXP)
  GO:0005811 lipid droplet (C, EXP)
  GO:0004103 choline kinase activity (F, EXP)
  GO:0004305 ethanolamine kinase activity (F, EXP)
  GO:0004103 choline kinase activity (F, TAS)
  GO:0006629 lipid metabolic process (P, TAS)
  GO:0006869 lipid transport (P, TAS)
  GO:0005829 cytosol (C, TAS)